Protein AF-A0A9P5PIW7-F1 (afdb_monomer_lite)

Structure (mmCIF, N/CA/C/O backbone):
data_AF-A0A9P5PIW7-F1
#
_entry.id   AF-A0A9P5PIW7-F1
#
loop_
_atom_site.group_PDB
_atom_site.id
_atom_site.type_symbol
_atom_site.label_atom_id
_atom_site.label_alt_id
_atom_site.label_comp_id
_atom_site.label_asym_id
_atom_site.label_entity_id
_atom_site.label_seq_id
_atom_site.pdbx_PDB_ins_code
_atom_site.Cartn_x
_atom_site.Cartn_y
_atom_site.Cartn_z
_atom_site.occupancy
_atom_site.B_iso_or_equiv
_atom_site.auth_seq_id
_atom_site.auth_comp_id
_atom_site.auth_asym_id
_atom_site.auth_atom_id
_atom_site.pdbx_PDB_model_num
ATOM 1 N N . MET A 1 1 ? -21.052 16.003 -10.560 1.00 37.16 1 MET A N 1
ATOM 2 C CA . MET A 1 1 ? -20.885 15.363 -9.238 1.00 37.16 1 MET A CA 1
ATOM 3 C C . MET A 1 1 ? -20.082 14.088 -9.466 1.00 37.16 1 MET A C 1
ATOM 5 O O . MET A 1 1 ? -20.606 13.172 -10.083 1.00 37.16 1 MET A O 1
ATOM 9 N N . VAL A 1 2 ? -18.786 14.075 -9.147 1.00 45.50 2 VAL A N 1
ATOM 10 C CA . VAL A 1 2 ? -17.934 12.888 -9.359 1.00 45.50 2 VAL A CA 1
ATOM 11 C C . VAL A 1 2 ? -18.243 11.913 -8.227 1.00 45.50 2 VAL A C 1
ATOM 13 O O . VAL A 1 2 ? -18.095 12.281 -7.064 1.00 45.50 2 VAL A O 1
ATOM 16 N N . LEU A 1 3 ? -18.743 10.716 -8.547 1.00 49.31 3 LEU A N 1
ATOM 17 C CA . LEU A 1 3 ? -18.946 9.672 -7.541 1.00 49.31 3 LEU A CA 1
ATOM 18 C C . LEU A 1 3 ? -17.592 9.358 -6.881 1.00 49.31 3 LEU A C 1
ATOM 20 O O . LEU A 1 3 ? -16.593 9.258 -7.600 1.00 49.31 3 LEU A O 1
ATOM 24 N N . PRO A 1 4 ? -17.524 9.225 -5.545 1.00 58.72 4 PRO A N 1
ATOM 25 C CA . PRO A 1 4 ? -16.279 8.872 -4.880 1.00 58.72 4 PRO A CA 1
ATOM 26 C C . PRO A 1 4 ? -15.762 7.545 -5.441 1.00 58.72 4 PRO A C 1
ATOM 28 O O . PRO A 1 4 ? -16.517 6.584 -5.585 1.00 58.72 4 PRO A O 1
ATOM 31 N N . ILE A 1 5 ? -14.474 7.507 -5.791 1.00 69.38 5 ILE A N 1
ATOM 32 C CA . ILE A 1 5 ? -13.824 6.301 -6.307 1.00 69.38 5 ILE A CA 1
ATOM 33 C C . ILE A 1 5 ? -13.876 5.239 -5.207 1.00 69.38 5 ILE A C 1
ATOM 35 O O . ILE A 1 5 ? -13.237 5.381 -4.166 1.00 69.38 5 ILE A O 1
ATOM 39 N N . THR A 1 6 ? -14.642 4.175 -5.434 1.00 73.44 6 THR A N 1
ATOM 40 C CA . THR A 1 6 ? -14.685 3.025 -4.529 1.00 73.44 6 THR A CA 1
ATOM 41 C C . THR A 1 6 ? -13.551 2.062 -4.858 1.00 73.44 6 THR A C 1
ATOM 43 O O . THR A 1 6 ? -13.390 1.664 -6.013 1.00 73.44 6 THR A O 1
ATOM 46 N N . ILE A 1 7 ? -12.802 1.631 -3.847 1.00 75.19 7 ILE A N 1
ATOM 47 C CA . ILE A 1 7 ? -11.740 0.628 -3.977 1.00 75.19 7 ILE A CA 1
ATOM 48 C C . ILE A 1 7 ? -12.235 -0.659 -3.325 1.00 75.19 7 ILE A C 1
ATOM 50 O O . ILE A 1 7 ? -12.448 -0.698 -2.119 1.00 75.19 7 ILE A O 1
ATOM 54 N N . GLU A 1 8 ? -12.435 -1.717 -4.114 1.00 81.75 8 GLU A N 1
ATOM 55 C CA . GLU A 1 8 ? -12.955 -3.011 -3.628 1.00 81.75 8 GLU A CA 1
ATOM 56 C C . GLU A 1 8 ? -14.290 -2.911 -2.861 1.00 81.75 8 GLU A C 1
ATOM 58 O O . GLU A 1 8 ? -14.522 -3.652 -1.898 1.00 81.75 8 GLU A O 1
ATOM 63 N N . GLY A 1 9 ? -15.149 -1.975 -3.278 1.00 82.62 9 GLY A N 1
ATOM 64 C CA . GLY A 1 9 ? -16.425 -1.677 -2.621 1.00 82.62 9 GLY A CA 1
ATOM 65 C C . GLY A 1 9 ? -16.305 -0.817 -1.357 1.00 82.62 9 GLY A C 1
ATOM 66 O O . GLY A 1 9 ? -17.292 -0.649 -0.651 1.00 82.62 9 GLY A O 1
ATOM 67 N N . LEU A 1 10 ? -15.117 -0.280 -1.059 1.00 88.12 10 LEU A N 1
ATOM 68 C CA . LEU A 1 10 ? -14.865 0.595 0.085 1.00 88.12 10 LEU A CA 1
ATOM 69 C C . LEU A 1 10 ? -14.738 2.049 -0.372 1.00 88.12 10 LEU A C 1
ATOM 71 O O . LEU A 1 10 ? -14.072 2.335 -1.370 1.00 88.12 10 LEU A O 1
ATOM 75 N N . SER A 1 11 ? -15.340 2.960 0.385 1.00 88.38 11 SER A N 1
ATOM 76 C CA . SER A 1 11 ? -15.222 4.401 0.166 1.00 88.38 11 SER A CA 1
ATOM 77 C C . SER A 1 11 ? -14.130 4.997 1.059 1.00 88.38 11 SER A C 1
ATOM 79 O O . SER A 1 11 ? -13.965 4.540 2.194 1.00 88.38 11 SER A O 1
ATOM 81 N N . PRO A 1 12 ? -13.399 6.024 0.593 1.00 88.81 12 PRO A N 1
ATOM 82 C CA . PRO A 1 12 ? -12.490 6.772 1.451 1.00 88.81 12 PRO A CA 1
ATOM 83 C C . PRO A 1 12 ? -13.224 7.442 2.617 1.00 88.81 12 PRO A C 1
ATOM 85 O O . PRO A 1 12 ? -14.364 7.885 2.473 1.00 88.81 12 PRO A O 1
ATOM 88 N N . GLY A 1 13 ? -12.549 7.564 3.761 1.00 89.75 13 GLY A N 1
ATOM 89 C CA . GLY A 1 13 ? -13.091 8.215 4.950 1.00 89.75 13 GLY A CA 1
ATOM 90 C C . GLY A 1 13 ? -13.492 7.223 6.036 1.00 89.75 13 GLY A C 1
ATOM 91 O O . GLY A 1 13 ? -12.662 6.435 6.484 1.00 89.75 13 GLY A O 1
ATOM 92 N N . LEU A 1 14 ? -14.725 7.332 6.534 1.00 94.50 14 LEU A N 1
ATOM 93 C CA . LEU A 1 14 ? -15.200 6.545 7.673 1.00 94.50 14 LEU A CA 1
ATOM 94 C C . LEU A 1 14 ? -15.191 5.044 7.367 1.00 94.50 14 LEU A C 1
ATOM 96 O O . LEU A 1 14 ? -15.551 4.611 6.273 1.00 94.50 14 LEU A O 1
ATOM 100 N N . LEU A 1 15 ? -14.829 4.251 8.373 1.00 95.81 15 LEU A N 1
ATOM 101 C CA . LEU A 1 15 ? -14.943 2.800 8.319 1.00 95.81 15 LEU A CA 1
ATOM 102 C C . LEU A 1 15 ? -16.401 2.381 8.063 1.00 95.81 15 LEU A C 1
ATOM 104 O O . LEU A 1 15 ? -17.301 2.925 8.712 1.00 95.81 15 LEU A O 1
ATOM 108 N N . PRO A 1 16 ? -16.648 1.419 7.156 1.00 95.44 16 PRO A N 1
ATOM 109 C CA . PRO A 1 16 ? -17.985 0.886 6.937 1.00 95.44 16 PRO A CA 1
ATOM 110 C C . PRO A 1 16 ? -18.508 0.124 8.171 1.00 95.44 16 PRO A C 1
ATOM 112 O O . PRO A 1 16 ? -17.726 -0.452 8.929 1.00 95.44 16 PRO A O 1
ATOM 115 N N . PRO A 1 17 ? -19.833 0.075 8.383 1.00 95.38 17 PRO A N 1
ATOM 116 C CA . PRO A 1 17 ? -20.434 -0.736 9.436 1.00 95.38 17 PRO A CA 1
ATOM 117 C C . PRO A 1 17 ? -20.009 -2.217 9.365 1.00 95.38 17 PRO A C 1
ATOM 119 O O . PRO A 1 17 ? -19.953 -2.777 8.268 1.00 95.38 17 PRO A O 1
ATOM 122 N N . PRO A 1 18 ? -19.801 -2.909 10.506 1.00 94.38 18 PRO A N 1
ATOM 123 C CA . PRO A 1 18 ? -19.365 -4.313 10.521 1.00 94.38 18 PRO A CA 1
ATOM 124 C C . PRO A 1 18 ? -20.241 -5.261 9.686 1.00 94.38 18 PRO A C 1
ATOM 126 O O . PRO A 1 18 ? -19.728 -6.150 9.007 1.00 94.38 18 PRO A O 1
ATOM 129 N N . LYS A 1 19 ? -21.559 -5.029 9.674 1.00 92.62 19 LYS A N 1
ATOM 130 C CA . LYS A 1 19 ? -22.534 -5.785 8.869 1.00 92.62 19 LYS A CA 1
ATOM 131 C C . LYS A 1 19 ? -22.248 -5.749 7.361 1.00 92.62 19 LYS A C 1
ATOM 133 O O . LYS A 1 19 ? -22.502 -6.735 6.675 1.00 92.62 19 LYS A O 1
ATOM 138 N N . ASP A 1 20 ? -21.667 -4.661 6.861 1.00 92.12 20 ASP A N 1
ATOM 139 C CA . ASP A 1 20 ? -21.431 -4.457 5.429 1.00 92.12 20 ASP A CA 1
ATOM 140 C C . ASP A 1 20 ? -20.126 -5.136 4.976 1.00 92.12 20 ASP A C 1
ATOM 142 O O . ASP A 1 20 ? -19.960 -5.488 3.808 1.00 92.12 20 ASP A O 1
ATOM 146 N N . VAL A 1 21 ? -19.207 -5.401 5.913 1.00 92.56 21 VAL A N 1
ATOM 147 C CA . VAL A 1 21 ? -17.881 -5.987 5.644 1.00 92.56 21 VAL A CA 1
ATOM 148 C C . VAL A 1 21 ? -17.674 -7.383 6.224 1.00 92.56 21 VAL A C 1
ATOM 150 O O . VAL A 1 21 ? -16.607 -7.965 6.031 1.00 92.56 21 VAL A O 1
ATOM 153 N N . GLN A 1 22 ? -18.688 -7.978 6.858 1.00 90.44 22 GLN A N 1
ATOM 154 C CA . GLN A 1 22 ? -18.618 -9.337 7.416 1.00 90.44 22 GLN A CA 1
ATOM 155 C C . GLN A 1 22 ? -18.111 -10.384 6.406 1.00 90.44 22 GLN A C 1
ATOM 157 O O . GLN A 1 22 ? -17.348 -11.280 6.752 1.00 90.44 22 GLN A O 1
ATOM 162 N N . HIS A 1 23 ? -18.451 -10.222 5.123 1.00 88.75 23 HIS A N 1
ATOM 163 C CA . HIS A 1 23 ? -18.023 -11.117 4.046 1.00 88.75 23 HIS A CA 1
ATOM 164 C C . HIS A 1 23 ? -16.498 -11.097 3.798 1.00 88.75 23 HIS A C 1
ATOM 166 O O . HIS A 1 23 ? -15.950 -12.089 3.304 1.00 88.75 23 HIS A O 1
ATOM 172 N N . LYS A 1 24 ? -15.818 -9.993 4.158 1.00 86.12 24 LYS A N 1
ATOM 173 C CA . LYS A 1 24 ? -14.350 -9.831 4.132 1.00 86.12 24 LYS A CA 1
ATOM 174 C C . LYS A 1 24 ? -13.679 -10.309 5.429 1.00 86.12 24 LYS A C 1
ATOM 176 O O . LYS A 1 24 ? -12.476 -10.546 5.433 1.00 86.12 24 LYS A O 1
ATOM 181 N N . LEU A 1 25 ? -14.434 -10.463 6.519 1.00 89.62 25 LEU A N 1
ATOM 182 C CA . LEU A 1 25 ? -13.940 -10.781 7.864 1.00 89.62 25 LEU A CA 1
ATOM 183 C C . LEU A 1 25 ? -14.527 -12.111 8.352 1.00 89.62 25 LEU A C 1
ATOM 185 O O . LEU A 1 25 ? -15.251 -12.169 9.341 1.00 89.62 25 LEU A O 1
ATOM 189 N N . ARG A 1 26 ? -14.221 -13.194 7.630 1.00 79.50 26 ARG A N 1
ATOM 190 C CA . ARG A 1 26 ? -14.883 -14.499 7.804 1.00 79.50 26 ARG A CA 1
ATOM 191 C C . ARG A 1 26 ? -14.594 -15.198 9.133 1.00 79.50 26 ARG A C 1
ATOM 193 O O . ARG A 1 26 ? -15.344 -16.095 9.504 1.00 79.50 26 ARG A O 1
ATOM 200 N N . THR A 1 27 ? -13.524 -14.832 9.840 1.00 82.56 27 THR A N 1
ATOM 201 C CA . THR A 1 27 ? -13.233 -15.417 11.154 1.00 82.56 27 THR A CA 1
ATOM 202 C C . THR A 1 27 ? -13.840 -14.551 12.271 1.00 82.56 27 THR A C 1
ATOM 204 O O . THR A 1 27 ? -13.773 -13.317 12.194 1.00 82.56 27 THR A O 1
ATOM 207 N N . PRO A 1 28 ? -14.398 -15.156 13.338 1.00 76.69 28 PRO A N 1
ATOM 208 C CA . PRO A 1 28 ? -15.033 -14.404 14.425 1.00 76.69 28 PRO A CA 1
ATOM 209 C C . PRO A 1 28 ? -14.101 -13.383 15.089 1.00 76.69 28 PRO A C 1
ATOM 211 O O . PRO A 1 28 ? -14.501 -12.252 15.361 1.00 76.69 28 PRO A O 1
ATOM 214 N N . ASN A 1 29 ? -12.828 -13.745 15.272 1.00 86.38 29 ASN A N 1
ATOM 215 C CA . ASN A 1 29 ? -11.833 -12.859 15.875 1.00 86.38 29 ASN A CA 1
ATOM 216 C C . ASN A 1 29 ? -11.545 -11.634 14.993 1.00 86.38 29 ASN A C 1
ATOM 218 O O . ASN A 1 29 ? -11.323 -10.545 15.521 1.00 86.38 29 ASN A O 1
ATOM 222 N N . HIS A 1 30 ? -11.594 -11.775 13.660 1.00 91.06 30 HIS A N 1
ATOM 223 C CA . HIS A 1 30 ? -11.403 -10.645 12.747 1.00 91.06 30 HIS A CA 1
ATOM 224 C C . HIS A 1 30 ? -12.571 -9.659 12.830 1.00 91.06 30 HIS A C 1
ATOM 226 O O . HIS A 1 30 ? -12.344 -8.453 12.943 1.00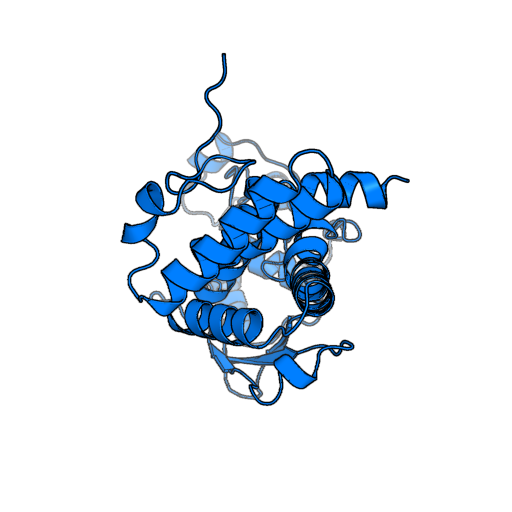 91.06 30 HIS A O 1
ATOM 232 N N . LEU A 1 31 ? -13.812 -10.159 12.815 1.00 91.44 31 LEU A N 1
ATOM 233 C CA . LEU A 1 31 ? -14.997 -9.306 12.916 1.00 91.44 31 LEU A CA 1
ATOM 234 C C . LEU A 1 31 ? -15.082 -8.613 14.282 1.00 91.44 31 LEU A C 1
ATOM 236 O O . LEU A 1 31 ? -15.400 -7.425 14.343 1.00 91.44 31 LEU A O 1
ATOM 240 N N . SER A 1 32 ? -14.749 -9.321 15.366 1.00 90.94 32 SER A N 1
ATOM 241 C CA . SER A 1 32 ? -14.713 -8.742 16.713 1.00 90.94 32 SER A CA 1
ATOM 242 C C . SER A 1 32 ? -13.680 -7.618 16.815 1.00 90.94 32 SER A C 1
ATOM 244 O O . SER A 1 32 ? -14.018 -6.522 17.255 1.00 90.94 32 SER A O 1
ATOM 246 N N . ALA A 1 33 ? -12.441 -7.850 16.365 1.00 91.00 33 ALA A N 1
ATOM 247 C CA . ALA A 1 33 ? -11.392 -6.829 16.394 1.00 91.00 33 ALA A CA 1
ATOM 248 C C . ALA A 1 33 ? -11.758 -5.603 15.542 1.00 91.00 33 ALA A C 1
ATOM 250 O O . ALA A 1 33 ? -11.577 -4.462 15.973 1.00 91.00 33 ALA A O 1
ATOM 251 N N . TYR A 1 34 ? -12.336 -5.831 14.360 1.00 94.38 34 TYR A N 1
ATOM 252 C CA . TYR A 1 34 ? -12.832 -4.753 13.510 1.00 94.38 34 TYR A CA 1
ATOM 253 C C . TYR A 1 34 ? -13.953 -3.953 14.181 1.00 94.38 34 TYR A C 1
ATOM 255 O O . TYR A 1 34 ? -13.937 -2.726 14.148 1.00 94.38 34 TYR A O 1
ATOM 263 N N . THR A 1 35 ? -14.900 -4.635 14.829 1.00 92.94 35 THR A N 1
ATOM 264 C CA . THR A 1 35 ? -16.019 -3.996 15.538 1.00 92.94 35 THR A CA 1
ATOM 265 C C . THR A 1 35 ? -15.521 -3.106 16.674 1.00 92.94 35 THR A C 1
ATOM 267 O O . THR A 1 35 ? -16.004 -1.985 16.825 1.00 92.94 35 THR A O 1
ATOM 270 N N . THR A 1 36 ? -14.503 -3.544 17.420 1.00 90.69 36 THR A N 1
ATOM 271 C CA . THR A 1 36 ? -13.852 -2.717 18.447 1.00 90.69 36 THR A CA 1
ATOM 272 C C . THR A 1 36 ? -13.286 -1.425 17.856 1.00 90.69 36 THR A C 1
ATOM 274 O O . THR A 1 36 ? -13.543 -0.342 18.381 1.00 90.69 36 THR A O 1
ATOM 277 N N . ILE A 1 37 ? -12.568 -1.512 16.732 1.00 92.50 37 ILE A N 1
ATOM 278 C CA . ILE A 1 37 ? -12.002 -0.334 16.057 1.00 92.50 37 ILE A CA 1
ATOM 279 C C . ILE A 1 37 ? -13.102 0.571 15.491 1.00 92.50 37 ILE A C 1
ATOM 281 O O . ILE A 1 37 ? -13.005 1.794 15.593 1.00 92.50 37 ILE A O 1
ATOM 285 N N . PHE A 1 38 ? -14.161 -0.009 14.923 1.00 94.69 38 PHE A N 1
ATOM 286 C CA . PHE A 1 38 ? -15.311 0.743 14.430 1.00 94.69 38 PHE A CA 1
ATOM 287 C C . PHE A 1 38 ? -15.979 1.538 15.559 1.00 94.69 38 PHE A C 1
ATOM 289 O O . PHE A 1 38 ? -16.231 2.730 15.397 1.00 94.69 38 PHE A O 1
ATOM 296 N N . ASN A 1 39 ? -16.209 0.921 16.720 1.00 92.44 39 ASN A N 1
ATOM 297 C CA . ASN A 1 39 ? -16.786 1.603 17.880 1.00 92.44 39 ASN A CA 1
ATOM 298 C C . ASN A 1 39 ? -15.864 2.713 18.401 1.00 92.44 39 ASN A C 1
ATOM 300 O O . ASN A 1 39 ? -16.332 3.812 18.698 1.00 92.44 39 ASN A O 1
ATOM 304 N N . PHE A 1 40 ? -14.550 2.464 18.438 1.00 89.19 40 PHE A N 1
ATOM 305 C CA . PHE A 1 40 ? -13.572 3.496 18.779 1.00 89.19 40 PHE A CA 1
ATOM 306 C C . PHE A 1 40 ? -13.649 4.684 17.813 1.00 89.19 40 PHE A C 1
ATOM 308 O O . PHE A 1 40 ? -13.700 5.823 18.269 1.00 89.19 40 PHE A O 1
ATOM 315 N N . GLN A 1 41 ? -13.766 4.440 16.501 1.00 93.06 41 GLN A N 1
ATOM 316 C CA . GLN A 1 41 ? -13.973 5.499 15.509 1.00 93.06 41 GLN A CA 1
ATOM 317 C C . GLN A 1 41 ? -15.183 6.381 15.849 1.00 93.06 41 GLN A C 1
ATOM 319 O O . GLN A 1 41 ? -15.075 7.605 15.790 1.00 93.06 41 GLN A O 1
ATOM 324 N N . GLN A 1 42 ? -16.319 5.772 16.213 1.00 94.25 42 GLN A N 1
ATOM 325 C CA . GLN A 1 42 ? -17.535 6.518 16.564 1.00 94.25 42 GLN A CA 1
ATOM 326 C C . GLN A 1 42 ? -17.319 7.425 17.782 1.00 94.25 42 GLN A C 1
ATOM 328 O O . GLN A 1 42 ? -17.850 8.530 17.824 1.00 94.25 42 GLN A O 1
ATOM 333 N N . SER A 1 43 ? -16.491 7.001 18.742 1.00 90.81 43 SER A N 1
ATOM 334 C CA . SER A 1 43 ? -16.168 7.806 19.929 1.00 90.81 43 SER A CA 1
ATOM 335 C C . SER A 1 43 ? -15.208 8.976 19.674 1.00 90.81 43 SER A C 1
ATOM 337 O O . SER A 1 43 ? -15.022 9.803 20.562 1.00 90.81 43 SER A O 1
ATOM 339 N N . VAL A 1 44 ? -14.588 9.065 18.488 1.00 90.50 44 VAL A N 1
ATOM 340 C CA . VAL A 1 44 ? -13.542 10.061 18.181 1.00 90.50 44 VAL A CA 1
ATOM 341 C C . VAL A 1 44 ? -13.810 10.858 16.900 1.00 90.50 44 VAL A C 1
ATOM 343 O O . VAL A 1 44 ? -12.879 11.409 16.320 1.00 90.50 44 VAL A O 1
ATOM 346 N N . LEU A 1 45 ? -15.065 10.941 16.442 1.00 92.62 45 LEU A N 1
ATOM 347 C CA . LEU A 1 45 ? -15.425 11.624 15.187 1.00 92.62 45 LEU A CA 1
ATOM 348 C C . LEU A 1 45 ? -14.991 13.100 15.133 1.00 92.62 45 LEU A C 1
ATOM 350 O O . LEU A 1 45 ? -14.685 13.605 14.055 1.00 92.62 45 LEU A O 1
ATOM 354 N N . GLU A 1 46 ? -14.947 13.778 16.279 1.00 92.06 46 GLU A N 1
ATOM 355 C CA . GLU A 1 46 ? -14.564 15.193 16.387 1.00 92.06 46 GLU A CA 1
ATOM 356 C C . GLU A 1 46 ? -13.039 15.403 16.425 1.00 92.06 46 GLU A C 1
ATOM 358 O O . GLU A 1 46 ? -12.539 16.471 16.071 1.00 92.06 46 GLU A O 1
ATOM 363 N N . ASP A 1 47 ? -12.279 14.373 16.806 1.00 89.56 47 ASP A N 1
ATOM 364 C CA . ASP A 1 47 ? -10.822 14.417 16.914 1.00 89.56 47 ASP A CA 1
ATOM 365 C C . ASP A 1 47 ? -10.202 13.864 15.626 1.00 89.56 47 ASP A C 1
ATOM 367 O O . ASP A 1 47 ? -10.071 12.652 15.435 1.00 89.56 47 ASP A O 1
ATOM 371 N N . LYS A 1 48 ? -9.835 14.771 14.712 1.00 86.88 48 LYS A N 1
ATOM 372 C CA . LYS A 1 48 ? -9.317 14.421 13.378 1.00 86.88 48 LYS A CA 1
ATOM 373 C C . LYS A 1 48 ? -8.145 13.446 13.436 1.00 86.88 48 LYS A C 1
ATOM 375 O O . LYS A 1 48 ? -8.104 12.512 12.631 1.00 86.88 48 LYS A O 1
ATOM 380 N N . ASP A 1 49 ? -7.229 13.643 14.379 1.00 83.06 49 ASP A N 1
ATOM 381 C CA . ASP A 1 49 ? -6.050 12.800 14.505 1.00 83.06 49 ASP A CA 1
ATOM 382 C C . ASP A 1 49 ? -6.460 11.404 14.938 1.00 83.06 49 ASP A C 1
ATOM 384 O O . ASP A 1 49 ? -6.181 10.452 14.204 1.00 83.06 49 ASP A O 1
ATOM 388 N N . LYS A 1 50 ? -7.183 11.270 16.063 1.00 85.38 50 LYS A N 1
ATOM 389 C CA . LYS A 1 50 ? -7.684 9.972 16.560 1.00 85.38 50 LYS A CA 1
ATOM 390 C C . LYS A 1 50 ? -8.544 9.253 15.523 1.00 85.38 50 LYS A C 1
ATOM 392 O O . LYS A 1 50 ? -8.419 8.035 15.364 1.00 85.38 50 LYS A O 1
ATOM 397 N N . LEU A 1 51 ? -9.337 10.003 14.761 1.00 90.31 51 LEU A N 1
ATOM 398 C CA . LEU A 1 51 ? -10.157 9.487 13.675 1.00 90.31 51 LEU A CA 1
ATOM 399 C C . LEU A 1 51 ? -9.312 8.883 12.546 1.00 90.31 51 LEU A C 1
ATOM 401 O O . LEU A 1 51 ? -9.650 7.817 12.032 1.00 90.31 51 LEU A O 1
ATOM 405 N N . ILE A 1 52 ? -8.209 9.519 12.137 1.00 88.75 52 ILE A N 1
ATOM 406 C CA . ILE A 1 52 ? -7.273 8.920 11.165 1.00 88.75 52 ILE A CA 1
ATOM 407 C C . ILE A 1 52 ? -6.663 7.636 11.735 1.00 88.75 52 ILE A C 1
ATOM 409 O O . ILE A 1 52 ? -6.561 6.642 11.016 1.00 88.75 52 ILE A O 1
ATOM 413 N N . ARG A 1 53 ? -6.309 7.610 13.028 1.00 83.44 53 ARG A N 1
ATOM 414 C CA . ARG A 1 53 ? -5.711 6.413 13.659 1.00 83.44 53 ARG A CA 1
ATOM 415 C C . ARG A 1 53 ? -6.659 5.218 13.616 1.00 83.44 53 ARG A C 1
ATOM 417 O O . ARG A 1 53 ? -6.253 4.136 13.190 1.00 83.44 53 ARG A O 1
ATOM 424 N N . ALA A 1 54 ? -7.918 5.431 14.003 1.00 89.50 54 ALA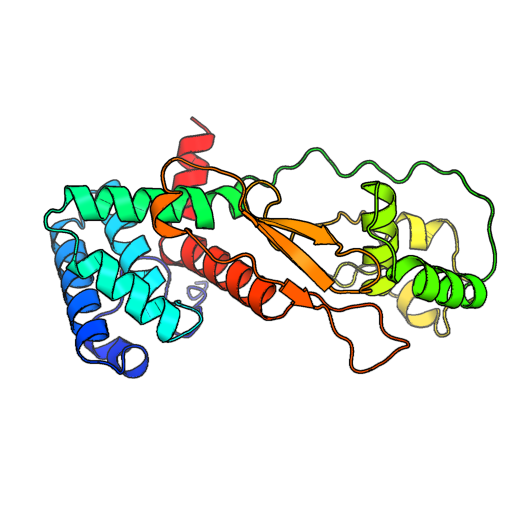 A N 1
ATOM 425 C CA . ALA A 1 54 ? -8.954 4.402 13.952 1.00 89.50 54 ALA A CA 1
ATOM 426 C C . ALA A 1 54 ? -9.131 3.868 12.521 1.00 89.50 54 ALA A C 1
ATOM 428 O O . ALA A 1 54 ? -9.127 2.656 12.296 1.00 89.50 54 ALA A O 1
ATOM 429 N N . ARG A 1 55 ? -9.192 4.778 11.538 1.00 94.00 55 ARG A N 1
ATOM 430 C CA . ARG A 1 55 ? -9.318 4.427 10.118 1.00 94.00 55 ARG A CA 1
ATOM 431 C C . ARG A 1 55 ? -8.150 3.585 9.613 1.00 94.00 55 ARG A C 1
ATOM 433 O O . ARG A 1 55 ? -8.392 2.590 8.939 1.00 94.00 55 ARG A O 1
ATOM 440 N N . VAL A 1 56 ? -6.906 3.937 9.946 1.00 92.69 56 VAL A N 1
ATOM 441 C CA . VAL A 1 56 ? -5.720 3.171 9.517 1.00 92.69 56 VAL A CA 1
ATOM 442 C C . VAL A 1 56 ? -5.809 1.720 9.989 1.00 92.69 56 VAL A C 1
ATOM 444 O O . VAL A 1 56 ? -5.724 0.814 9.164 1.00 92.69 56 VAL A O 1
ATOM 447 N N . LEU A 1 57 ? -6.054 1.481 11.280 1.00 91.38 57 LEU A N 1
ATOM 448 C CA . LEU A 1 57 ? -6.153 0.115 11.812 1.00 91.38 57 LEU A CA 1
ATOM 449 C C . LEU A 1 57 ? -7.321 -0.666 11.190 1.00 91.38 57 LEU A C 1
ATOM 451 O O . LEU A 1 57 ? -7.156 -1.822 10.796 1.00 91.38 57 LEU A O 1
ATOM 455 N N . GLY A 1 58 ? -8.485 -0.028 11.041 1.00 93.69 58 GLY A N 1
ATOM 456 C CA . GLY A 1 58 ? -9.653 -0.670 10.441 1.00 93.69 58 GLY A CA 1
ATOM 457 C C . GLY A 1 58 ? -9.440 -1.028 8.968 1.00 93.69 58 GLY A C 1
ATOM 458 O O . GLY A 1 58 ? -9.793 -2.128 8.548 1.00 93.69 58 GLY A O 1
ATOM 459 N N . PHE A 1 59 ? -8.804 -0.157 8.181 1.00 94.75 59 PHE A N 1
ATOM 460 C CA . PHE A 1 59 ? -8.499 -0.457 6.782 1.00 94.75 59 PHE A CA 1
ATOM 461 C C . PHE A 1 59 ? -7.363 -1.472 6.618 1.00 94.75 59 PHE A C 1
ATOM 463 O O . PHE A 1 59 ? -7.433 -2.259 5.679 1.00 94.75 59 PHE A O 1
ATOM 470 N N . ILE A 1 60 ? -6.379 -1.548 7.526 1.00 91.00 60 ILE A N 1
ATOM 471 C CA . ILE A 1 60 ? -5.401 -2.656 7.527 1.00 91.00 60 ILE A CA 1
ATOM 472 C C . ILE A 1 60 ? -6.135 -3.992 7.676 1.00 91.00 60 ILE A C 1
ATOM 474 O O . ILE A 1 60 ? -5.885 -4.922 6.909 1.00 91.00 60 ILE A O 1
ATOM 478 N N . LEU A 1 61 ? -7.094 -4.074 8.605 1.00 92.25 61 LEU A N 1
ATOM 479 C CA . LEU A 1 61 ? -7.903 -5.277 8.795 1.00 92.25 61 LEU A CA 1
ATOM 480 C C . LEU A 1 61 ? -8.782 -5.625 7.599 1.00 92.25 61 LEU A C 1
ATOM 482 O O . LEU A 1 61 ? -9.111 -6.795 7.452 1.00 92.25 61 LEU A O 1
ATOM 486 N N . LEU A 1 62 ? -9.174 -4.664 6.761 1.00 93.50 62 LEU A N 1
ATOM 487 C CA . LEU A 1 62 ? -9.976 -4.917 5.557 1.00 93.50 62 LEU A CA 1
ATOM 488 C C . LEU A 1 62 ? -9.109 -5.272 4.344 1.00 93.50 62 LEU A C 1
ATOM 490 O O . LEU A 1 62 ? -9.471 -6.163 3.577 1.00 93.50 62 LEU A O 1
ATOM 494 N N . LEU A 1 63 ? -7.954 -4.622 4.203 1.00 91.31 63 LEU A N 1
ATOM 495 C CA . LEU A 1 63 ? -7.073 -4.703 3.034 1.00 91.31 63 LEU A CA 1
ATOM 496 C C . LEU A 1 63 ? -5.911 -5.689 3.201 1.00 91.31 63 LEU A C 1
ATOM 498 O O . LEU A 1 63 ? -5.082 -5.798 2.294 1.00 91.31 63 LEU A O 1
ATOM 502 N N . ALA A 1 64 ? -5.816 -6.376 4.347 1.00 86.12 64 ALA A N 1
ATOM 503 C CA . ALA A 1 64 ? -4.768 -7.359 4.590 1.00 86.12 64 ALA A CA 1
ATOM 504 C C . ALA A 1 64 ? -4.675 -8.341 3.403 1.00 86.12 64 ALA A C 1
ATOM 506 O O . ALA A 1 64 ? -5.702 -8.902 3.000 1.00 86.12 64 ALA A O 1
ATOM 507 N N . PRO A 1 65 ? -3.471 -8.542 2.832 1.00 79.75 65 PRO A N 1
ATOM 508 C CA . PRO A 1 65 ? -3.299 -9.262 1.571 1.00 79.75 65 PRO A CA 1
ATOM 509 C C . PRO A 1 65 ? -3.602 -10.758 1.700 1.00 79.75 65 PRO A C 1
ATOM 511 O O . PRO A 1 65 ? -3.983 -11.398 0.726 1.00 79.75 65 PRO A O 1
ATOM 514 N N . THR A 1 66 ? -3.447 -11.316 2.902 1.00 80.81 66 THR A N 1
ATOM 515 C CA . THR A 1 66 ? -3.755 -12.713 3.218 1.00 80.81 66 THR A CA 1
ATOM 516 C C . THR A 1 66 ? -4.425 -12.811 4.584 1.00 80.81 66 THR A C 1
ATOM 518 O O . THR A 1 66 ? -4.251 -11.937 5.440 1.00 80.81 66 THR A O 1
ATOM 521 N N . ASP A 1 67 ? -5.164 -13.895 4.819 1.00 82.56 67 ASP A N 1
ATOM 522 C CA . ASP A 1 67 ? -5.783 -14.145 6.125 1.00 82.56 67 ASP A CA 1
ATOM 523 C C . ASP A 1 67 ? -4.754 -14.395 7.228 1.00 82.56 67 ASP A C 1
ATOM 525 O O . ASP A 1 67 ? -4.995 -14.011 8.367 1.00 82.56 67 ASP A O 1
ATOM 529 N N . THR A 1 68 ? -3.576 -14.934 6.898 1.00 81.44 68 THR A N 1
ATOM 530 C CA . THR A 1 68 ? -2.457 -15.063 7.843 1.00 81.44 68 THR A CA 1
ATOM 531 C C . THR A 1 68 ? -1.985 -13.699 8.339 1.00 81.44 68 THR A C 1
ATOM 533 O O . THR A 1 68 ? -1.850 -13.494 9.543 1.00 81.44 68 THR A O 1
ATOM 536 N N . VAL A 1 69 ? -1.777 -12.741 7.426 1.00 80.12 69 VAL A N 1
ATOM 537 C CA . VAL A 1 69 ? -1.395 -11.368 7.800 1.00 80.12 69 VAL A CA 1
ATOM 538 C C . VAL A 1 69 ? -2.512 -10.705 8.602 1.00 80.12 69 VAL A C 1
ATOM 540 O O . VAL A 1 69 ? -2.248 -10.032 9.594 1.00 80.12 69 VAL A O 1
ATOM 543 N N . ARG A 1 70 ? -3.773 -10.926 8.215 1.00 88.50 70 ARG A N 1
ATOM 544 C CA . ARG A 1 70 ? -4.933 -10.393 8.939 1.00 88.50 70 ARG A CA 1
ATOM 545 C C . ARG A 1 70 ? -4.999 -10.923 10.372 1.00 88.50 70 ARG A C 1
ATOM 547 O O . ARG A 1 70 ? -5.166 -10.132 11.294 1.00 88.50 70 ARG A O 1
ATOM 554 N N . ALA A 1 71 ? -4.823 -12.229 10.559 1.00 85.06 71 ALA A N 1
ATOM 555 C CA . ALA A 1 71 ? -4.816 -12.870 11.870 1.00 85.06 71 ALA A CA 1
ATOM 556 C C . ALA A 1 71 ? -3.693 -12.326 12.761 1.00 85.06 71 ALA A C 1
ATOM 558 O O . ALA A 1 71 ? -3.907 -12.096 13.948 1.00 85.06 71 ALA A O 1
ATOM 559 N N . GLU A 1 72 ? -2.526 -12.052 12.182 1.00 83.31 72 GLU A N 1
ATOM 560 C CA . GLU A 1 72 ? -1.389 -11.466 12.891 1.00 83.31 72 GLU A CA 1
ATOM 561 C C . GLU A 1 72 ? -1.655 -10.022 13.347 1.00 83.31 72 GLU A C 1
ATOM 563 O O . GLU A 1 72 ? -1.382 -9.652 14.494 1.00 83.31 72 GLU A O 1
ATOM 568 N N . VAL A 1 73 ? -2.266 -9.213 12.478 1.00 84.81 73 VAL A N 1
ATOM 569 C CA . VAL A 1 73 ? -2.702 -7.854 12.828 1.00 84.81 73 VAL A CA 1
ATOM 570 C C . VAL A 1 73 ? -3.737 -7.916 13.954 1.00 84.81 73 VAL A C 1
ATOM 572 O O . VAL A 1 73 ? -3.619 -7.192 14.940 1.00 84.81 73 VAL A O 1
ATOM 575 N N . VAL A 1 74 ? -4.722 -8.816 13.849 1.00 88.56 74 VAL A N 1
ATOM 576 C CA . VAL A 1 74 ? -5.747 -9.027 14.884 1.00 88.56 74 VAL A CA 1
ATOM 577 C C . VAL A 1 74 ? -5.123 -9.450 16.206 1.00 88.56 74 VAL A C 1
ATOM 579 O O . VAL A 1 74 ? -5.457 -8.876 17.238 1.00 88.56 74 VAL A O 1
ATOM 582 N N . ARG A 1 75 ? -4.190 -10.405 16.185 1.00 84.88 75 ARG A N 1
ATOM 583 C CA . ARG A 1 75 ? -3.458 -10.855 17.373 1.00 84.88 75 ARG A CA 1
ATOM 584 C C . ARG A 1 75 ? -2.751 -9.685 18.053 1.00 84.88 75 ARG A C 1
ATOM 586 O O . ARG A 1 75 ? -2.836 -9.548 19.270 1.00 84.88 75 ARG A O 1
ATOM 593 N N . THR A 1 76 ? -2.109 -8.823 17.267 1.00 82.38 76 THR A N 1
ATOM 594 C CA . THR A 1 76 ? -1.401 -7.647 17.787 1.00 82.38 76 THR A CA 1
ATOM 595 C C . THR A 1 76 ? -2.374 -6.617 18.367 1.00 82.38 76 THR A C 1
ATOM 597 O O . THR A 1 76 ? -2.172 -6.173 19.492 1.00 82.38 76 THR A O 1
ATOM 600 N N . ILE A 1 77 ? -3.481 -6.317 17.677 1.00 84.38 77 ILE A N 1
ATOM 601 C CA . ILE A 1 77 ? -4.539 -5.418 18.177 1.00 84.38 77 ILE A CA 1
ATOM 602 C C . ILE A 1 77 ? -5.126 -5.930 19.495 1.00 84.38 77 ILE A C 1
ATOM 604 O O . ILE A 1 77 ? -5.259 -5.165 20.444 1.00 84.38 77 ILE A O 1
ATOM 608 N N . VAL A 1 78 ? -5.471 -7.218 19.564 1.00 83.75 78 VAL A N 1
ATOM 609 C CA . VAL A 1 78 ? -6.053 -7.835 20.768 1.00 83.75 78 VAL A CA 1
ATOM 610 C C . VAL A 1 78 ? -5.056 -7.830 21.929 1.00 83.75 78 VAL A C 1
ATOM 612 O O . VAL A 1 78 ? -5.463 -7.702 23.079 1.00 83.75 78 VAL A O 1
ATOM 615 N N . SER A 1 79 ? -3.755 -7.926 21.643 1.00 81.56 79 SER A N 1
ATOM 616 C CA . SER A 1 79 ? -2.710 -7.837 22.669 1.00 81.56 79 SER A CA 1
ATOM 617 C C . SER A 1 79 ? -2.485 -6.419 23.212 1.00 81.56 79 SER A C 1
ATOM 619 O O . SER A 1 79 ? -1.852 -6.261 24.256 1.00 81.56 79 SER A O 1
ATOM 621 N N . CYS A 1 80 ? -3.006 -5.378 22.550 1.00 79.69 80 CYS A N 1
ATOM 622 C CA . CYS A 1 80 ? -2.917 -4.011 23.048 1.00 79.69 80 CYS A CA 1
ATOM 623 C C . CYS A 1 80 ? -3.855 -3.825 24.252 1.00 79.69 80 CYS A C 1
ATOM 625 O O . CYS A 1 80 ? -5.059 -3.640 24.100 1.00 79.69 80 CYS A O 1
ATOM 627 N N . ALA A 1 81 ? -3.290 -3.807 25.460 1.00 73.19 81 ALA A N 1
ATOM 628 C CA . ALA A 1 81 ? -4.043 -3.617 26.704 1.00 73.19 81 ALA A CA 1
ATOM 629 C C . ALA A 1 81 ? -4.572 -2.179 26.912 1.00 73.19 81 ALA A C 1
ATOM 631 O O . ALA A 1 81 ? -5.293 -1.914 27.872 1.00 73.19 81 ALA A O 1
ATOM 632 N N . SER A 1 82 ? -4.191 -1.228 26.053 1.00 77.38 82 SER A N 1
ATOM 633 C CA . SER A 1 82 ? -4.547 0.186 26.184 1.00 77.38 82 SER A CA 1
ATOM 634 C C . SER A 1 82 ? -4.665 0.883 24.827 1.00 77.38 82 SER A C 1
ATOM 636 O O . SER A 1 82 ? -4.099 0.446 23.822 1.00 77.38 82 SER A O 1
ATOM 638 N N . HIS A 1 83 ? -5.348 2.032 24.816 1.00 73.88 83 HIS A N 1
ATOM 639 C CA . HIS A 1 83 ? -5.390 2.927 23.655 1.00 73.88 83 HIS A CA 1
ATOM 640 C C . HIS A 1 83 ? -3.988 3.399 23.235 1.00 73.88 83 HIS A C 1
ATOM 642 O O . HIS A 1 83 ? -3.741 3.583 22.047 1.00 73.88 83 HIS A O 1
ATOM 648 N N . THR A 1 84 ? -3.055 3.533 24.184 1.00 78.19 84 THR A N 1
ATOM 649 C CA . THR A 1 84 ? -1.650 3.864 23.905 1.00 78.19 84 THR A CA 1
ATOM 650 C C . THR A 1 84 ? -0.974 2.793 23.055 1.00 78.19 84 THR A C 1
ATOM 652 O O . THR A 1 84 ? -0.360 3.127 22.047 1.00 78.19 84 THR A O 1
ATOM 655 N N . GLY A 1 85 ? -1.166 1.509 23.378 1.00 76.75 85 GLY A N 1
ATOM 656 C CA . GLY A 1 85 ? -0.612 0.413 22.574 1.00 76.75 85 GLY A CA 1
ATOM 657 C C . GLY A 1 85 ? -1.167 0.384 21.144 1.00 76.75 85 GLY A C 1
ATOM 658 O O . GLY A 1 85 ? -0.429 0.136 20.193 1.00 76.75 85 GLY A O 1
ATOM 659 N N . LEU A 1 86 ? -2.450 0.723 20.965 1.00 78.06 86 LEU A N 1
ATOM 660 C CA . LEU A 1 86 ? -3.044 0.868 19.630 1.00 78.06 86 LEU A CA 1
ATOM 661 C C . LEU A 1 86 ? -2.429 2.036 18.847 1.00 78.06 86 LEU A C 1
ATOM 663 O O . LEU A 1 86 ? -2.290 1.945 17.626 1.00 78.06 86 LEU A O 1
ATOM 667 N N . TYR A 1 87 ? -2.050 3.123 19.527 1.00 77.25 87 TYR A N 1
ATOM 668 C CA . TYR A 1 87 ? -1.364 4.245 18.889 1.00 77.25 87 TYR A CA 1
ATOM 669 C C . TYR A 1 87 ? 0.033 3.870 18.414 1.00 77.25 87 TYR A C 1
ATOM 671 O O . TYR A 1 87 ? 0.349 4.144 17.261 1.00 77.25 87 TYR A O 1
ATOM 679 N N . GLU A 1 88 ? 0.820 3.193 19.245 1.00 77.62 88 GLU A N 1
ATOM 680 C CA . GLU A 1 88 ? 2.161 2.735 18.867 1.00 77.62 88 GLU A CA 1
ATOM 681 C C . GLU A 1 88 ? 2.114 1.746 17.697 1.00 77.62 88 GLU A C 1
ATOM 683 O O . GLU A 1 88 ? 2.880 1.873 16.740 1.00 77.62 88 GLU A O 1
ATOM 688 N N . LEU A 1 89 ? 1.163 0.802 17.724 1.00 80.69 89 LEU A N 1
ATOM 689 C CA . LEU A 1 89 ? 0.944 -0.138 16.624 1.00 80.69 89 LEU A CA 1
ATOM 690 C C . LEU A 1 89 ? 0.609 0.597 15.320 1.00 80.69 89 LEU A C 1
ATOM 692 O O . LEU A 1 89 ? 1.141 0.284 14.254 1.00 80.69 89 LEU A O 1
ATOM 696 N N . ARG A 1 90 ? -0.274 1.595 15.403 1.00 83.50 90 ARG A N 1
ATOM 697 C CA . ARG A 1 90 ? -0.664 2.431 14.265 1.00 83.50 90 ARG A CA 1
ATOM 698 C C . ARG A 1 90 ? 0.518 3.229 13.725 1.00 83.50 90 ARG A C 1
ATOM 700 O O . ARG A 1 90 ? 0.689 3.279 12.508 1.00 83.50 90 ARG A O 1
ATOM 707 N N . ASP A 1 91 ? 1.304 3.848 14.602 1.00 81.44 91 ASP A N 1
ATOM 708 C CA . ASP A 1 91 ? 2.471 4.658 14.234 1.00 81.44 91 ASP A CA 1
ATOM 709 C C . ASP A 1 91 ? 3.513 3.803 13.516 1.00 81.44 91 ASP A C 1
ATOM 711 O O . ASP A 1 91 ? 4.011 4.203 12.466 1.00 81.44 91 ASP A O 1
ATOM 715 N N . MET A 1 92 ? 3.730 2.571 13.986 1.00 80.44 92 MET A N 1
ATOM 716 C CA . MET A 1 92 ? 4.543 1.586 13.277 1.00 80.44 92 MET A CA 1
ATOM 717 C C . MET A 1 92 ? 4.002 1.331 11.860 1.00 80.44 92 MET A C 1
ATOM 719 O O . MET A 1 92 ? 4.745 1.438 10.886 1.00 80.44 92 MET A O 1
ATOM 723 N N . TYR A 1 93 ? 2.702 1.081 11.680 1.00 81.62 93 TYR A N 1
ATOM 724 C CA . TYR A 1 93 ? 2.176 0.869 10.326 1.00 81.62 93 TYR A CA 1
ATOM 725 C C . TYR A 1 93 ? 2.329 2.090 9.413 1.00 81.62 93 TYR A C 1
ATOM 727 O O . TYR A 1 93 ? 2.694 1.942 8.244 1.00 81.62 93 TYR A O 1
ATOM 735 N N . ILE A 1 94 ? 2.079 3.295 9.929 1.00 83.62 94 ILE A N 1
ATOM 736 C CA . ILE A 1 94 ? 2.261 4.528 9.157 1.00 83.62 94 ILE A CA 1
ATOM 737 C C . ILE A 1 94 ? 3.720 4.684 8.741 1.00 83.62 94 ILE A C 1
ATOM 739 O O . ILE A 1 94 ? 3.996 4.854 7.552 1.00 83.62 94 ILE A O 1
ATOM 743 N N . GLU A 1 95 ? 4.642 4.609 9.696 1.00 78.38 95 GLU A N 1
ATOM 744 C CA . GLU A 1 95 ? 6.056 4.895 9.461 1.00 78.38 95 GLU A CA 1
ATOM 745 C C . GLU A 1 95 ? 6.740 3.836 8.596 1.00 78.38 95 GLU A C 1
ATOM 747 O O . GLU A 1 95 ? 7.606 4.174 7.791 1.00 78.38 95 GLU A O 1
ATOM 752 N N . PHE A 1 96 ? 6.341 2.566 8.704 1.00 73.81 96 PHE A N 1
ATOM 753 C CA . PHE A 1 96 ? 7.014 1.470 8.000 1.00 73.81 96 PHE A CA 1
ATOM 754 C C . PHE A 1 96 ? 6.340 1.074 6.687 1.00 73.81 96 PHE A C 1
ATOM 756 O O . PHE A 1 96 ? 7.021 0.622 5.767 1.00 73.81 96 PHE A O 1
ATOM 763 N N . PHE A 1 97 ? 5.023 1.261 6.561 1.00 75.62 97 PHE A N 1
ATOM 764 C CA . PHE A 1 97 ? 4.274 0.765 5.402 1.00 75.62 97 PHE A CA 1
ATOM 765 C C . PHE A 1 97 ? 3.578 1.852 4.588 1.00 75.62 97 PHE A C 1
ATOM 767 O O . PHE A 1 97 ? 3.262 1.608 3.432 1.00 75.62 97 PHE A O 1
ATOM 774 N N . ILE A 1 98 ? 3.347 3.055 5.118 1.00 82.69 98 ILE A N 1
ATOM 775 C CA . ILE A 1 98 ? 2.586 4.089 4.393 1.00 82.69 98 ILE A CA 1
ATOM 776 C C . ILE A 1 98 ? 3.485 5.253 3.982 1.00 82.69 98 ILE A C 1
ATOM 778 O O . ILE A 1 98 ? 3.636 5.540 2.792 1.00 82.69 98 ILE A O 1
ATOM 782 N N . ARG A 1 99 ? 4.117 5.908 4.957 1.00 81.88 99 ARG A N 1
ATOM 783 C CA . ARG A 1 99 ? 5.001 7.062 4.756 1.00 81.88 99 ARG A CA 1
ATOM 784 C C . ARG A 1 99 ? 6.108 6.807 3.726 1.00 81.88 99 ARG A C 1
ATOM 786 O O . ARG A 1 99 ? 6.313 7.664 2.863 1.00 81.88 99 ARG A O 1
ATOM 793 N N . PRO A 1 100 ? 6.762 5.632 3.691 1.00 74.75 100 PRO A N 1
ATOM 794 C CA . PRO A 1 100 ? 7.829 5.363 2.725 1.00 74.75 100 PRO A CA 1
ATOM 795 C C . PRO A 1 100 ? 7.349 5.376 1.275 1.00 74.75 100 PRO A C 1
ATOM 797 O O . PRO A 1 100 ? 8.071 5.797 0.372 1.00 74.75 100 PRO A O 1
ATOM 800 N N . PHE A 1 101 ? 6.111 4.939 1.049 1.00 73.12 101 PHE A N 1
ATOM 801 C CA . PHE A 1 101 ? 5.500 4.907 -0.276 1.00 73.12 101 PHE A CA 1
ATOM 802 C C . PHE A 1 101 ? 5.083 6.305 -0.748 1.00 73.12 101 PHE A C 1
ATOM 804 O O . PHE A 1 101 ? 4.915 6.514 -1.948 1.00 73.12 101 PHE A O 1
ATOM 811 N N . LYS A 1 102 ? 4.989 7.279 0.169 1.00 71.56 102 LYS A N 1
ATOM 812 C CA . LYS A 1 102 ? 4.778 8.702 -0.139 1.00 71.56 102 LYS A CA 1
ATOM 813 C C . LYS A 1 102 ? 6.081 9.474 -0.336 1.00 71.56 102 LYS A C 1
ATOM 815 O O . LYS A 1 102 ? 6.170 10.310 -1.232 1.00 71.56 102 LYS A O 1
ATOM 820 N N . LYS A 1 103 ? 7.104 9.158 0.463 1.00 59.31 103 LYS A N 1
ATOM 821 C CA . LYS A 1 103 ? 8.371 9.905 0.537 1.00 59.31 103 LYS A CA 1
ATOM 822 C C . LYS A 1 103 ? 9.301 9.714 -0.666 1.00 59.31 103 LYS A C 1
ATOM 824 O O . LYS A 1 103 ? 10.328 10.381 -0.751 1.00 59.31 103 LYS A O 1
ATOM 829 N N . ASN A 1 104 ? 8.943 8.894 -1.655 1.00 49.16 104 ASN A N 1
ATOM 830 C CA . ASN A 1 104 ? 9.717 8.761 -2.894 1.00 49.16 104 ASN A CA 1
ATOM 831 C C . ASN A 1 104 ? 9.541 9.965 -3.846 1.00 49.16 104 ASN A C 1
ATOM 833 O O . ASN A 1 104 ? 9.305 9.813 -5.042 1.00 49.16 104 ASN A O 1
ATOM 837 N N . LYS A 1 105 ? 9.789 11.175 -3.334 1.00 43.38 105 LYS A N 1
ATOM 838 C CA . LYS A 1 105 ? 10.482 12.231 -4.080 1.00 43.38 105 LYS A CA 1
ATOM 839 C C . LYS A 1 105 ? 11.982 11.909 -4.051 1.00 43.38 105 LYS A C 1
ATOM 841 O O . LYS A 1 105 ? 12.775 12.648 -3.476 1.00 43.38 105 LYS A O 1
ATOM 846 N N . GLY A 1 106 ? 12.370 10.750 -4.586 1.00 40.66 106 GLY A N 1
ATOM 847 C CA . GLY A 1 106 ? 13.789 10.427 -4.733 1.00 40.66 106 GLY A CA 1
ATOM 848 C C . GLY A 1 106 ? 14.489 11.511 -5.565 1.00 40.66 106 GLY A C 1
ATOM 849 O O . GLY A 1 106 ? 13.819 12.180 -6.364 1.00 40.66 106 GLY A O 1
ATOM 850 N N . PRO A 1 107 ? 15.813 11.712 -5.410 1.00 38.41 107 PRO A N 1
ATOM 851 C CA . PRO A 1 107 ? 16.560 12.560 -6.332 1.00 38.41 107 PRO A CA 1
ATOM 852 C C . PRO A 1 107 ? 16.229 12.118 -7.759 1.00 38.41 107 PRO A C 1
ATOM 854 O O . PRO A 1 107 ? 16.160 10.915 -8.026 1.00 38.41 107 PRO A O 1
ATOM 857 N N . ARG A 1 108 ? 15.946 13.088 -8.646 1.00 39.75 108 ARG A N 1
ATOM 858 C CA . ARG A 1 108 ? 15.643 12.839 -10.064 1.00 39.75 108 ARG A CA 1
ATOM 859 C C . ARG A 1 108 ? 16.564 11.730 -10.562 1.00 39.75 108 ARG A C 1
ATOM 861 O O . ARG A 1 108 ? 17.782 11.886 -10.497 1.00 39.75 108 ARG A O 1
ATOM 868 N N . THR A 1 109 ? 15.988 10.619 -11.029 1.00 45.06 109 THR A N 1
ATOM 869 C CA . THR A 1 109 ? 16.729 9.603 -11.781 1.00 45.06 109 THR A CA 1
ATOM 870 C C . THR A 1 109 ? 17.602 10.342 -12.783 1.00 45.06 109 THR A C 1
ATOM 872 O O . THR A 1 109 ? 17.060 11.058 -13.624 1.00 45.06 109 THR A O 1
ATOM 875 N N . ALA A 1 110 ? 18.927 10.226 -12.655 1.00 37.38 110 ALA A N 1
ATOM 876 C CA . ALA A 1 110 ? 19.838 10.900 -13.565 1.00 37.38 110 ALA A CA 1
ATOM 877 C C . ALA A 1 110 ? 19.421 10.587 -15.009 1.00 37.38 110 ALA A C 1
ATOM 879 O O . ALA A 1 110 ? 19.155 9.428 -15.355 1.00 37.38 110 ALA A O 1
ATOM 880 N N . VAL A 1 111 ? 19.312 11.636 -15.827 1.00 39.12 111 VAL A N 1
ATOM 881 C CA . VAL A 1 111 ? 19.157 11.492 -17.275 1.00 39.12 111 VAL A CA 1
ATOM 882 C C . VAL A 1 111 ? 20.316 10.624 -17.754 1.00 39.12 111 VAL A C 1
ATOM 884 O O . VAL A 1 111 ? 21.444 10.777 -17.284 1.00 39.12 111 VAL A O 1
ATOM 887 N N . LEU A 1 112 ? 20.020 9.651 -18.613 1.00 40.00 112 LEU A N 1
ATOM 888 C CA . LEU A 1 112 ? 21.021 8.725 -19.127 1.00 40.00 112 LEU A CA 1
ATOM 889 C C . LEU A 1 112 ? 22.129 9.553 -19.803 1.00 40.00 112 LEU A C 1
ATOM 891 O O . LEU A 1 112 ? 21.857 10.224 -20.797 1.00 40.00 112 LEU A O 1
ATOM 895 N N . SER A 1 113 ? 23.349 9.555 -19.259 1.00 40.97 113 SER A N 1
ATOM 896 C CA . SER A 1 113 ? 24.482 10.167 -19.950 1.00 40.97 113 SER A CA 1
ATOM 897 C C . SER A 1 113 ? 25.000 9.190 -20.996 1.00 40.97 113 SER A C 1
ATOM 899 O O . SER A 1 113 ? 25.057 7.975 -20.807 1.00 40.97 113 SER A O 1
ATOM 901 N N . SER A 1 114 ? 25.291 9.743 -22.160 1.00 42.22 114 SER A N 1
ATOM 902 C CA . SER A 1 114 ? 25.525 9.009 -23.387 1.00 42.22 114 SER A CA 1
ATOM 903 C C . SER A 1 114 ? 26.961 8.531 -23.488 1.00 42.22 114 SER A C 1
ATOM 905 O O . SER A 1 114 ? 27.756 9.226 -24.100 1.00 42.22 114 SER A O 1
ATOM 907 N N . HIS A 1 115 ? 27.280 7.339 -22.991 1.00 42.28 115 HIS A N 1
ATOM 908 C CA . HIS A 1 115 ? 28.423 6.582 -23.501 1.00 42.28 115 HIS A CA 1
ATOM 909 C C . HIS A 1 115 ? 28.119 5.088 -23.445 1.00 42.28 115 HIS A C 1
ATOM 911 O O . HIS A 1 115 ? 27.832 4.547 -22.388 1.00 42.28 115 HIS A O 1
ATOM 917 N N . HIS A 1 116 ? 28.074 4.469 -24.624 1.00 38.62 116 HIS A N 1
ATOM 918 C CA . HIS A 1 116 ? 28.779 3.245 -25.008 1.00 38.62 116 HIS A CA 1
ATOM 919 C C . HIS A 1 116 ? 28.200 2.792 -26.356 1.00 38.62 116 HIS A C 1
ATOM 921 O O . HIS A 1 116 ? 27.033 2.416 -26.478 1.00 38.62 116 HIS A O 1
ATOM 927 N N . SER A 1 117 ? 29.033 2.915 -27.388 1.00 56.78 117 SER A N 1
ATOM 928 C CA . SER A 1 117 ? 28.887 2.337 -28.726 1.00 56.78 117 SER A CA 1
ATOM 929 C C . SER A 1 117 ? 28.459 0.882 -28.586 1.00 56.78 117 SER A C 1
ATOM 931 O O . SER A 1 117 ? 29.193 0.202 -27.892 1.00 56.78 117 SER A O 1
ATOM 933 N N . LEU A 1 118 ? 27.344 0.395 -29.168 1.00 47.38 118 LEU A N 1
ATOM 934 C CA . LEU A 1 118 ? 27.065 -1.058 -29.272 1.00 47.38 118 LEU A CA 1
ATOM 935 C C . LEU A 1 118 ? 25.762 -1.429 -30.023 1.00 47.38 118 LEU A C 1
ATOM 937 O O . LEU A 1 118 ? 24.675 -0.989 -29.635 1.00 47.38 118 LEU A O 1
ATOM 941 N N . SER A 1 119 ? 25.972 -2.284 -31.039 1.00 45.44 119 SER A N 1
ATOM 942 C CA . SER A 1 119 ? 25.246 -3.488 -31.525 1.00 45.44 119 SER A CA 1
ATOM 943 C C . SER A 1 119 ? 23.704 -3.564 -31.591 1.00 45.44 119 SER A C 1
ATOM 945 O O . SER A 1 119 ? 22.975 -2.923 -30.835 1.00 45.44 119 SER A O 1
ATOM 947 N N . THR A 1 120 ? 23.234 -4.408 -32.528 1.00 47.19 120 THR A N 1
ATOM 948 C CA . THR A 1 120 ? 21.829 -4.692 -32.898 1.00 47.19 120 THR A CA 1
ATOM 949 C C . THR A 1 120 ? 20.980 -5.235 -31.738 1.00 47.19 120 THR A C 1
ATOM 951 O O . THR A 1 120 ? 21.491 -5.792 -30.766 1.00 47.19 120 THR A O 1
ATOM 954 N N . PHE A 1 121 ? 19.658 -5.095 -31.823 1.00 49.88 121 PHE A N 1
ATOM 955 C CA . PHE A 1 121 ? 18.689 -5.507 -30.798 1.00 49.88 121 PHE A CA 1
ATOM 956 C C . PHE A 1 121 ? 18.718 -6.985 -30.460 1.00 49.88 121 PHE A C 1
ATOM 958 O O . PHE A 1 121 ? 18.583 -7.303 -29.288 1.00 49.88 121 PHE A O 1
ATOM 965 N N . ASP A 1 122 ? 18.946 -7.886 -31.415 1.00 48.44 122 ASP A N 1
ATOM 966 C CA . ASP A 1 122 ? 19.093 -9.310 -31.093 1.00 48.44 122 ASP A CA 1
ATOM 967 C C . ASP A 1 122 ? 20.348 -9.564 -30.257 1.00 48.44 122 ASP A C 1
ATOM 969 O O . ASP A 1 122 ? 20.311 -10.322 -29.284 1.00 48.44 122 ASP A O 1
ATOM 973 N N . ALA A 1 123 ? 21.441 -8.850 -30.554 1.00 51.78 123 ALA A N 1
ATOM 974 C CA . ALA A 1 123 ? 22.629 -8.864 -29.710 1.00 51.78 123 ALA A CA 1
ATOM 975 C C . ALA A 1 123 ? 22.322 -8.276 -28.325 1.00 51.78 123 ALA A C 1
ATOM 977 O O . ALA A 1 123 ? 22.789 -8.811 -27.327 1.00 51.78 123 ALA A O 1
ATOM 978 N N . ARG A 1 124 ? 21.468 -7.250 -28.228 1.00 53.44 124 ARG A N 1
ATOM 979 C CA . ARG A 1 124 ? 21.017 -6.680 -26.947 1.00 53.44 124 ARG A CA 1
ATOM 980 C C . ARG A 1 124 ? 20.011 -7.546 -26.201 1.00 53.44 124 ARG A C 1
ATOM 982 O O . ARG A 1 124 ? 20.059 -7.535 -24.985 1.00 53.44 124 ARG A O 1
ATOM 989 N N . LYS A 1 125 ? 19.136 -8.300 -26.866 1.00 54.09 125 LYS A N 1
ATOM 990 C CA . LYS A 1 125 ? 18.211 -9.264 -26.251 1.00 54.09 125 LYS A CA 1
ATOM 991 C C . LYS A 1 125 ? 18.998 -10.435 -25.681 1.00 54.09 125 LYS A C 1
ATOM 993 O O . LYS A 1 125 ? 18.710 -10.871 -24.574 1.00 54.09 125 LYS A O 1
ATOM 998 N N . LYS A 1 126 ? 20.029 -10.887 -26.401 1.00 54.06 126 LYS A N 1
ATOM 999 C CA . LYS A 1 126 ? 20.961 -11.919 -25.939 1.00 54.06 126 LYS A CA 1
ATOM 1000 C C . LYS A 1 126 ? 21.825 -11.421 -24.774 1.00 54.06 126 LYS A C 1
ATOM 1002 O O . LYS A 1 126 ? 21.812 -12.034 -23.718 1.00 54.06 126 LYS A O 1
ATOM 1007 N N . VAL A 1 127 ? 22.449 -10.248 -24.910 1.00 53.41 127 VAL A N 1
ATOM 1008 C CA . VAL A 1 127 ? 23.248 -9.615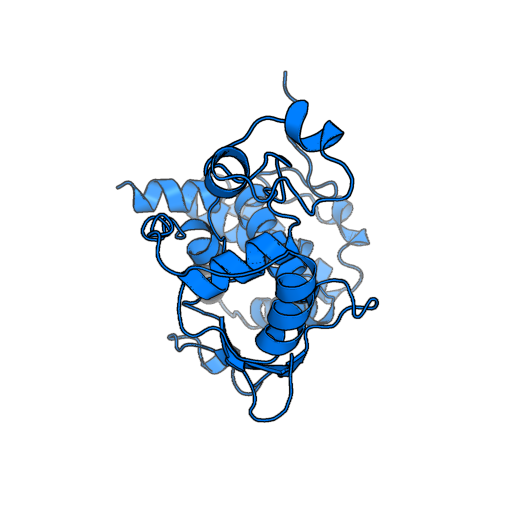 -23.845 1.00 53.41 127 VAL A CA 1
ATOM 1009 C C . VAL A 1 127 ? 22.391 -9.248 -22.633 1.00 53.41 127 VAL A C 1
ATOM 1011 O O . VAL A 1 127 ? 22.792 -9.531 -21.520 1.00 53.41 127 VAL A O 1
ATOM 1014 N N . ALA A 1 128 ? 21.189 -8.694 -22.802 1.00 53.44 128 ALA A N 1
ATOM 1015 C CA . ALA A 1 128 ? 20.291 -8.377 -21.689 1.00 53.44 128 ALA A CA 1
ATOM 1016 C C . ALA A 1 128 ? 19.763 -9.637 -20.996 1.00 53.44 128 ALA A C 1
ATOM 1018 O O . ALA A 1 128 ? 19.545 -9.599 -19.788 1.00 53.44 128 ALA A O 1
ATOM 1019 N N . LYS A 1 129 ? 19.580 -10.744 -21.730 1.00 55.84 129 LYS A N 1
ATOM 1020 C CA . LYS A 1 129 ? 19.244 -12.056 -21.163 1.00 55.84 129 LYS A CA 1
ATOM 1021 C C . LYS A 1 129 ? 20.402 -12.612 -20.330 1.00 55.84 129 LYS A C 1
ATOM 1023 O O . LYS A 1 129 ? 20.160 -13.039 -19.206 1.00 55.84 129 LYS A O 1
ATOM 1028 N N . ASP A 1 130 ? 21.632 -12.511 -20.831 1.00 54.44 130 ASP A N 1
ATOM 1029 C CA . ASP A 1 130 ? 22.842 -12.958 -20.127 1.00 54.44 130 ASP A CA 1
ATOM 1030 C C . ASP A 1 130 ? 23.193 -12.032 -18.929 1.00 54.44 130 ASP A C 1
ATOM 1032 O O . ASP A 1 130 ? 23.566 -12.500 -17.854 1.00 54.44 130 ASP A O 1
ATOM 1036 N N . GLU A 1 131 ? 22.989 -10.713 -19.056 1.00 55.94 131 GLU A N 1
ATOM 1037 C CA . GLU A 1 131 ? 23.205 -9.692 -18.011 1.00 55.94 131 GLU A CA 1
ATOM 1038 C C . GLU A 1 131 ? 22.100 -9.684 -16.939 1.00 55.94 131 GLU A C 1
ATOM 1040 O O . GLU A 1 131 ? 22.347 -9.291 -15.795 1.00 55.94 131 GLU A O 1
ATOM 1045 N N . MET A 1 132 ? 20.882 -10.135 -17.267 1.00 53.66 132 MET A N 1
ATOM 1046 C CA . MET A 1 132 ? 19.764 -10.254 -16.317 1.00 53.66 132 MET A CA 1
ATOM 1047 C C . MET A 1 132 ? 20.052 -11.220 -15.160 1.00 53.66 132 MET A C 1
ATOM 1049 O O . MET A 1 132 ? 19.325 -11.206 -14.164 1.00 53.66 132 MET A O 1
ATOM 1053 N N . HIS A 1 133 ? 21.087 -12.053 -15.281 1.00 54.59 133 HIS A N 1
ATOM 1054 C CA . HIS A 1 133 ? 21.531 -12.974 -14.237 1.00 54.59 133 HIS A CA 1
ATOM 1055 C C . HIS A 1 133 ? 22.421 -12.316 -13.172 1.00 54.59 133 HIS A C 1
ATOM 1057 O O . HIS A 1 133 ? 22.595 -12.891 -12.100 1.00 54.59 133 HIS A O 1
ATOM 1063 N N . GLN A 1 134 ? 22.953 -11.115 -13.423 1.00 59.31 134 GLN A N 1
ATOM 1064 C CA . GLN A 1 134 ? 23.791 -10.394 -12.458 1.00 59.31 134 GLN A CA 1
ATOM 1065 C C . GLN A 1 134 ? 22.995 -9.315 -11.718 1.00 59.31 134 GLN A C 1
ATOM 1067 O O . GLN A 1 134 ? 22.048 -8.755 -12.262 1.00 59.31 134 GLN A O 1
ATOM 1072 N N . VAL A 1 135 ? 23.348 -8.999 -10.472 1.00 63.78 135 VAL A N 1
ATOM 1073 C CA . VAL A 1 135 ? 22.720 -7.889 -9.731 1.00 63.78 135 VAL A CA 1
ATOM 1074 C C . VAL A 1 135 ? 23.180 -6.566 -10.358 1.00 63.78 135 VAL A C 1
ATOM 1076 O O . VAL A 1 135 ? 24.382 -6.403 -10.524 1.00 63.78 135 VAL A O 1
ATOM 1079 N N . PRO A 1 136 ? 22.281 -5.632 -10.726 1.00 67.00 136 PRO A N 1
ATOM 1080 C CA . PRO A 1 136 ? 22.700 -4.323 -11.224 1.00 67.00 136 PRO A CA 1
ATOM 1081 C C . PRO A 1 136 ? 23.448 -3.553 -10.129 1.00 67.00 136 PRO A C 1
ATOM 1083 O O . PRO A 1 136 ? 22.957 -3.463 -9.000 1.00 67.00 136 PRO A O 1
ATOM 1086 N N . GLU A 1 137 ? 24.592 -2.967 -10.468 1.00 67.94 137 GLU A N 1
ATOM 1087 C CA . GLU A 1 137 ? 25.436 -2.225 -9.524 1.00 67.94 137 GLU A CA 1
ATOM 1088 C C . GLU A 1 137 ? 25.146 -0.724 -9.565 1.00 67.94 137 GLU A C 1
ATOM 1090 O O . GLU A 1 137 ? 25.324 -0.016 -8.571 1.00 67.94 137 GLU A O 1
ATOM 1095 N N . THR A 1 138 ? 24.633 -0.231 -10.699 1.00 72.56 138 THR A N 1
ATOM 1096 C CA . THR A 1 138 ? 24.343 1.193 -10.888 1.00 72.56 138 THR A CA 1
ATOM 1097 C C . THR A 1 138 ? 22.867 1.468 -11.157 1.00 72.56 138 THR A C 1
ATOM 1099 O O . THR A 1 138 ? 22.126 0.678 -11.744 1.00 72.56 138 THR A O 1
ATOM 1102 N N . HIS A 1 139 ? 22.424 2.668 -10.784 1.00 71.62 139 HIS A N 1
ATOM 1103 C CA . HIS A 1 139 ? 21.066 3.127 -11.073 1.00 71.62 139 HIS A CA 1
ATOM 1104 C C . HIS A 1 139 ? 20.768 3.195 -12.586 1.00 71.62 139 HIS A C 1
ATOM 1106 O O . HIS A 1 139 ? 19.633 2.984 -13.018 1.00 71.62 139 HIS A O 1
ATOM 1112 N N . GLN A 1 140 ? 21.789 3.462 -13.407 1.00 73.88 140 GLN A N 1
ATOM 1113 C CA . GLN A 1 140 ? 21.666 3.474 -14.867 1.00 73.88 140 GLN A CA 1
ATOM 1114 C C . GLN A 1 140 ? 21.393 2.070 -15.425 1.00 73.88 140 GLN A C 1
ATOM 1116 O O . GLN A 1 140 ? 20.519 1.917 -16.281 1.00 73.88 140 GLN A O 1
ATOM 1121 N N . GLU A 1 141 ? 22.064 1.041 -14.904 1.00 75.06 141 GLU A N 1
ATOM 1122 C CA . GLU A 1 141 ? 21.810 -0.357 -15.276 1.00 75.06 141 GLU A CA 1
ATOM 1123 C C . GLU A 1 141 ? 20.401 -0.803 -14.888 1.00 75.06 141 GLU A C 1
ATOM 1125 O O . GLU A 1 141 ? 19.710 -1.421 -15.702 1.00 75.06 141 GLU A O 1
ATOM 1130 N N . VAL A 1 142 ? 19.937 -0.430 -13.687 1.00 77.19 142 VAL A N 1
ATOM 1131 C CA . VAL A 1 142 ? 18.552 -0.684 -13.255 1.00 77.19 142 VAL A CA 1
ATOM 1132 C C . VAL A 1 142 ? 17.565 -0.085 -14.259 1.00 77.19 142 VAL A C 1
ATOM 1134 O O . VAL A 1 142 ? 16.646 -0.779 -14.702 1.00 77.19 142 VAL A O 1
ATOM 1137 N N . LYS A 1 143 ? 17.774 1.172 -14.680 1.00 80.69 143 LYS A N 1
ATOM 1138 C CA . LYS A 1 143 ? 16.901 1.832 -15.663 1.00 80.69 143 LYS A CA 1
ATOM 1139 C C . LYS A 1 143 ? 16.946 1.174 -17.034 1.00 80.69 143 LYS A C 1
ATOM 1141 O O . LYS A 1 143 ? 15.888 0.947 -17.619 1.00 80.69 143 LYS A O 1
ATOM 1146 N N . LYS A 1 144 ? 18.131 0.823 -17.536 1.00 78.00 144 LYS A N 1
ATOM 1147 C CA . LYS A 1 144 ? 18.287 0.137 -18.828 1.00 78.00 144 LYS A CA 1
ATOM 1148 C C . LYS A 1 144 ? 17.520 -1.190 -18.849 1.00 78.00 144 LYS A C 1
ATOM 1150 O O . LYS A 1 144 ? 16.796 -1.460 -19.805 1.00 78.00 144 LYS A O 1
ATOM 1155 N N . ARG A 1 145 ? 17.627 -1.980 -17.776 1.00 77.25 145 ARG A N 1
ATOM 1156 C CA . ARG A 1 145 ? 16.935 -3.273 -17.643 1.00 77.25 145 ARG A CA 1
ATOM 1157 C C . ARG A 1 145 ? 15.425 -3.114 -17.471 1.00 77.25 145 ARG A C 1
ATOM 1159 O O . ARG A 1 145 ? 14.674 -3.856 -18.093 1.00 77.25 145 ARG A O 1
ATOM 1166 N N . ALA A 1 146 ? 14.974 -2.133 -16.688 1.00 79.44 146 ALA A N 1
ATOM 1167 C CA . ALA A 1 146 ? 13.549 -1.838 -16.536 1.00 79.44 146 ALA A CA 1
ATOM 1168 C C . ALA A 1 146 ? 12.913 -1.372 -17.856 1.00 79.44 146 ALA A C 1
ATOM 1170 O O . ALA A 1 146 ? 11.842 -1.847 -18.216 1.00 79.44 146 ALA A O 1
ATOM 1171 N N . LEU A 1 147 ? 13.594 -0.503 -18.613 1.00 79.44 147 LEU A N 1
ATOM 1172 C CA . LEU A 1 147 ? 13.138 -0.074 -19.937 1.00 79.44 147 LEU A CA 1
ATOM 1173 C C . LEU A 1 147 ? 13.050 -1.244 -20.909 1.00 79.44 147 LEU A C 1
ATOM 1175 O O . LEU A 1 147 ? 12.024 -1.405 -21.557 1.00 79.44 147 LEU A O 1
ATOM 1179 N N . PHE A 1 148 ? 14.085 -2.082 -20.974 1.00 76.81 148 PHE A N 1
ATOM 1180 C CA . PHE A 1 148 ? 14.037 -3.294 -21.787 1.00 76.81 148 PHE A CA 1
ATOM 1181 C C . PHE A 1 148 ? 12.845 -4.176 -21.392 1.00 76.81 148 PHE A C 1
ATOM 1183 O O . PHE A 1 148 ? 12.110 -4.645 -22.260 1.00 76.81 148 PHE A O 1
ATOM 1190 N N . ARG A 1 149 ? 12.600 -4.323 -20.083 1.00 77.38 149 ARG A N 1
ATOM 1191 C CA . ARG A 1 149 ? 11.466 -5.087 -19.567 1.00 77.38 149 ARG A CA 1
ATOM 1192 C C . ARG A 1 149 ? 10.113 -4.558 -19.982 1.00 77.38 149 ARG A C 1
ATOM 1194 O O . ARG A 1 149 ? 9.256 -5.326 -20.407 1.00 77.38 149 ARG A O 1
ATOM 1201 N N . ASP A 1 150 ? 9.947 -3.252 -19.904 1.00 78.56 150 ASP A N 1
ATOM 1202 C CA . ASP A 1 150 ? 8.662 -2.610 -20.142 1.00 78.56 150 ASP A CA 1
ATOM 1203 C C . ASP A 1 150 ? 8.472 -2.244 -21.631 1.00 78.56 150 ASP A C 1
ATOM 1205 O O . ASP A 1 150 ? 7.565 -1.490 -21.991 1.00 78.56 150 ASP A O 1
ATOM 1209 N N . GLY A 1 151 ? 9.326 -2.775 -22.520 1.00 77.19 151 GLY A N 1
ATOM 1210 C CA . GLY A 1 151 ? 9.295 -2.510 -23.959 1.00 77.19 151 GLY A CA 1
ATOM 1211 C C . GLY A 1 151 ? 9.537 -1.039 -24.295 1.00 77.19 151 GLY A C 1
ATOM 1212 O O . GLY A 1 151 ? 8.917 -0.514 -25.211 1.00 77.19 151 GLY A O 1
ATOM 1213 N N . TYR A 1 152 ? 10.385 -0.375 -23.509 1.00 80.31 152 TYR A N 1
ATOM 1214 C CA . TYR A 1 152 ? 10.713 1.050 -23.577 1.00 80.31 152 TYR A CA 1
ATOM 1215 C C . TYR A 1 152 ? 9.507 1.979 -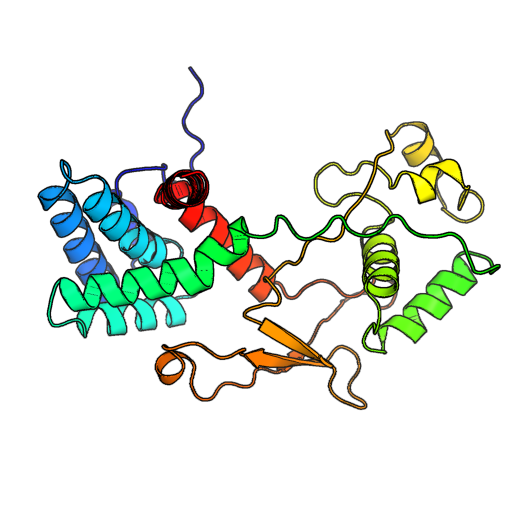23.415 1.00 80.31 152 TYR A C 1
ATOM 1217 O O . TYR A 1 152 ? 9.539 3.135 -23.837 1.00 80.31 152 TYR A O 1
ATOM 1225 N N . ARG A 1 153 ? 8.451 1.492 -22.759 1.00 81.62 153 ARG A N 1
ATOM 1226 C CA . ARG A 1 153 ? 7.237 2.252 -22.471 1.00 81.62 153 ARG A CA 1
ATOM 1227 C C . ARG A 1 153 ? 7.082 2.478 -20.981 1.00 81.62 153 ARG A C 1
ATOM 1229 O O . ARG A 1 153 ? 7.445 1.651 -20.145 1.00 81.62 153 ARG A O 1
ATOM 1236 N N . ARG A 1 154 ? 6.443 3.588 -20.628 1.00 82.75 154 ARG A N 1
ATOM 1237 C CA . ARG A 1 154 ? 5.943 3.783 -19.268 1.00 82.75 154 ARG A CA 1
ATOM 1238 C C . ARG A 1 154 ? 4.808 2.792 -18.999 1.00 82.75 154 ARG A C 1
ATOM 1240 O O . ARG A 1 154 ? 3.812 2.792 -19.714 1.00 82.75 154 ARG A O 1
ATOM 1247 N N . LEU A 1 155 ? 4.898 2.013 -17.919 1.00 80.94 155 LEU A N 1
ATOM 1248 C CA . LEU A 1 155 ? 3.911 0.967 -17.600 1.00 80.94 155 LEU A CA 1
ATOM 1249 C C . LEU A 1 155 ? 2.458 1.463 -17.526 1.00 80.94 155 LEU A C 1
ATOM 1251 O O . LEU A 1 155 ? 1.560 0.734 -17.944 1.00 80.94 155 LEU A O 1
ATOM 1255 N N . VAL A 1 156 ? 2.247 2.686 -17.026 1.00 78.62 156 VAL A N 1
ATOM 1256 C CA . VAL A 1 156 ? 0.916 3.275 -16.807 1.00 78.62 156 VAL A CA 1
ATOM 1257 C C . VAL A 1 156 ? 0.367 3.942 -18.067 1.00 78.62 156 VAL A C 1
ATOM 1259 O O . VAL A 1 156 ? -0.715 3.598 -18.518 1.00 78.62 156 VAL A O 1
ATOM 1262 N N . THR A 1 157 ? 1.100 4.899 -18.643 1.00 81.69 157 THR A N 1
ATOM 1263 C CA . THR A 1 157 ? 0.596 5.713 -19.765 1.00 81.69 157 THR A CA 1
ATOM 1264 C C . THR A 1 157 ? 0.918 5.129 -21.133 1.00 81.69 157 THR A C 1
ATOM 1266 O O . THR A 1 157 ? 0.473 5.679 -22.131 1.00 81.69 157 THR A O 1
ATOM 1269 N N . LYS A 1 158 ? 1.749 4.082 -21.195 1.00 80.56 158 LYS A N 1
ATOM 1270 C CA . LYS A 1 158 ? 2.250 3.432 -22.419 1.00 80.56 158 LYS A CA 1
ATOM 1271 C C . LYS A 1 158 ? 3.050 4.321 -23.382 1.00 80.56 158 LYS A C 1
ATOM 1273 O O . LYS A 1 158 ? 3.584 3.813 -24.354 1.00 80.56 158 LYS A O 1
ATOM 1278 N N . VAL A 1 159 ? 3.224 5.601 -23.058 1.00 84.00 159 VAL A N 1
ATOM 1279 C CA . VAL A 1 159 ? 4.124 6.553 -23.732 1.00 84.00 159 VAL A CA 1
ATOM 1280 C C . VAL A 1 159 ? 5.549 5.998 -23.788 1.00 84.00 159 VAL A C 1
ATOM 1282 O O . VAL A 1 159 ? 6.044 5.464 -22.786 1.00 84.00 159 VAL A O 1
ATOM 1285 N N . PHE A 1 160 ? 6.200 6.153 -24.939 1.00 84.44 160 PHE A N 1
ATOM 1286 C CA . PHE A 1 160 ? 7.572 5.700 -25.151 1.00 84.44 160 PHE A CA 1
ATOM 1287 C C . PHE A 1 160 ? 8.591 6.575 -24.424 1.00 84.44 160 PHE A C 1
ATOM 1289 O O . PHE A 1 160 ? 8.393 7.775 -24.220 1.00 84.44 160 PHE A O 1
ATOM 1296 N N . ASP A 1 161 ? 9.713 5.970 -24.045 1.00 86.25 161 ASP A N 1
ATOM 1297 C CA . ASP A 1 161 ? 10.845 6.708 -23.505 1.00 86.25 161 ASP A CA 1
ATOM 1298 C C . ASP A 1 161 ? 11.409 7.697 -24.532 1.00 86.25 161 ASP A C 1
ATOM 1300 O O . ASP A 1 161 ? 11.614 7.370 -25.703 1.00 86.25 161 ASP A O 1
ATOM 1304 N N . TYR A 1 162 ? 11.645 8.927 -24.078 1.00 82.44 162 TYR A N 1
ATOM 1305 C CA . TYR A 1 162 ? 12.119 10.034 -24.906 1.00 82.44 162 TYR A CA 1
ATOM 1306 C C . TYR A 1 162 ? 13.456 9.736 -25.596 1.00 82.44 162 TYR A C 1
ATOM 1308 O O . TYR A 1 162 ? 13.583 9.933 -26.803 1.00 82.44 162 TYR A O 1
ATOM 1316 N N . GLU A 1 163 ? 14.441 9.212 -24.857 1.00 77.00 163 GLU A N 1
ATOM 1317 C CA . GLU A 1 163 ? 15.764 8.912 -25.420 1.00 77.00 163 GLU A CA 1
ATOM 1318 C C . GLU A 1 163 ? 15.695 7.736 -26.399 1.00 77.00 163 GLU A C 1
ATOM 1320 O O . GLU A 1 163 ? 16.339 7.771 -27.449 1.00 77.00 163 GLU A O 1
ATOM 1325 N N . TYR A 1 164 ? 14.877 6.723 -26.085 1.00 75.88 164 TYR A N 1
ATOM 1326 C CA . TYR A 1 164 ? 14.590 5.618 -27.002 1.00 75.88 164 TYR A CA 1
ATOM 1327 C C . TYR A 1 164 ? 13.968 6.106 -28.321 1.00 75.88 164 TYR A C 1
ATOM 1329 O O . TYR A 1 164 ? 14.400 5.679 -29.394 1.00 75.88 164 TYR A O 1
ATOM 1337 N N . SER A 1 165 ? 13.000 7.024 -28.237 1.00 75.94 165 SER A N 1
ATOM 1338 C CA . SER A 1 165 ? 12.244 7.531 -29.390 1.00 75.94 165 SER A CA 1
ATOM 1339 C C . SER A 1 165 ? 13.089 8.432 -30.298 1.00 75.94 165 SER A C 1
ATOM 1341 O O . SER A 1 165 ? 12.999 8.327 -31.516 1.00 75.94 165 SER A O 1
ATOM 1343 N N . LEU A 1 166 ? 13.941 9.296 -29.730 1.00 73.12 166 LEU A N 1
ATOM 1344 C CA . LEU A 1 166 ? 14.741 10.249 -30.511 1.00 73.12 166 LEU A CA 1
ATOM 1345 C C . LEU A 1 166 ? 15.993 9.656 -31.152 1.00 73.12 166 LEU A C 1
ATOM 1347 O O . LEU A 1 166 ? 16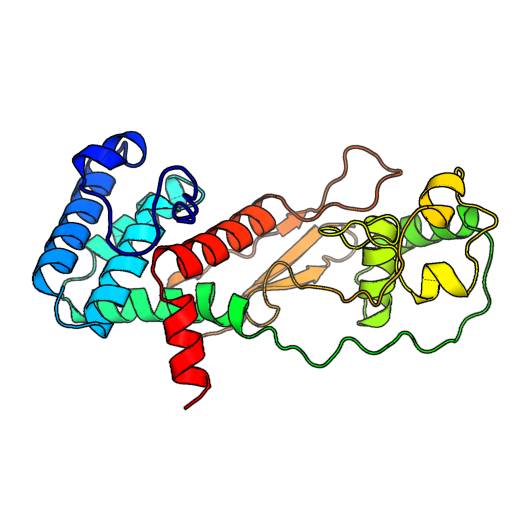.345 10.024 -32.270 1.00 73.12 166 LEU A O 1
ATOM 1351 N N . ARG A 1 167 ? 16.721 8.790 -30.436 1.00 67.50 167 ARG A N 1
ATOM 1352 C CA . ARG A 1 167 ? 18.051 8.332 -30.883 1.00 67.50 167 ARG A CA 1
ATOM 1353 C C . ARG A 1 167 ? 18.016 7.060 -31.720 1.00 67.50 167 ARG A C 1
ATOM 1355 O O . ARG A 1 167 ? 19.070 6.535 -32.066 1.00 67.50 167 ARG A O 1
ATOM 1362 N N . GLY A 1 168 ? 16.821 6.587 -32.061 1.00 58.56 168 GLY A N 1
ATOM 1363 C CA . GLY A 1 168 ? 16.635 5.553 -33.063 1.00 58.56 168 GLY A CA 1
ATOM 1364 C C . GLY A 1 168 ? 17.252 4.211 -32.682 1.00 58.56 168 GLY A C 1
ATOM 1365 O O . GLY A 1 168 ? 18.181 3.742 -33.333 1.00 58.56 168 GLY A O 1
ATOM 1366 N N . TYR A 1 169 ? 16.606 3.489 -31.767 1.00 58.09 169 TYR A N 1
ATOM 1367 C CA . TYR A 1 169 ? 16.637 2.014 -31.792 1.00 58.09 169 TYR A CA 1
ATOM 1368 C C . TYR A 1 169 ? 15.687 1.448 -32.867 1.00 58.09 169 TYR A C 1
ATOM 1370 O O . TYR A 1 169 ? 15.108 0.377 -32.725 1.00 58.09 169 TYR A O 1
ATOM 1378 N N . HIS A 1 170 ? 15.523 2.214 -33.946 1.00 51.09 170 HIS A N 1
ATOM 1379 C CA . HIS A 1 170 ? 14.466 2.128 -34.947 1.00 51.09 170 HIS A CA 1
ATOM 1380 C C . HIS A 1 170 ? 14.644 0.977 -35.944 1.00 51.09 170 HIS A C 1
ATOM 1382 O O . HIS A 1 170 ? 13.748 0.739 -36.744 1.00 51.09 170 HIS A O 1
ATOM 1388 N N . LYS A 1 171 ? 15.791 0.285 -35.948 1.00 49.72 171 LYS A N 1
ATOM 1389 C CA . LYS A 1 171 ? 16.091 -0.731 -36.973 1.00 49.72 171 LYS A CA 1
ATOM 1390 C C . LYS A 1 171 ? 15.672 -2.148 -36.613 1.00 49.72 171 LYS A C 1
ATOM 1392 O O . LYS A 1 171 ? 15.576 -2.974 -37.508 1.00 49.72 171 LYS A O 1
ATOM 1397 N N . ASP A 1 172 ? 15.388 -2.410 -35.343 1.00 49.44 172 ASP A N 1
ATOM 1398 C CA . ASP A 1 172 ? 15.215 -3.781 -34.879 1.00 49.44 172 ASP A CA 1
ATOM 1399 C C . ASP A 1 172 ? 13.932 -4.012 -34.051 1.00 49.44 172 ASP A C 1
ATOM 1401 O O . ASP A 1 172 ? 13.759 -5.077 -33.457 1.00 49.44 172 ASP A O 1
ATOM 1405 N N . TYR A 1 173 ? 13.032 -3.024 -33.973 1.00 52.69 173 TYR A N 1
ATOM 1406 C CA . TYR A 1 173 ? 11.700 -3.239 -33.407 1.00 52.69 173 TYR A CA 1
ATOM 1407 C C . TYR A 1 173 ? 10.770 -3.730 -34.526 1.00 52.69 173 TYR A C 1
ATOM 1409 O O . TYR A 1 173 ? 10.663 -3.048 -35.544 1.00 52.69 173 TYR A O 1
ATOM 1417 N N . PRO A 1 174 ? 10.102 -4.887 -34.376 1.00 49.47 174 PRO A N 1
ATOM 1418 C CA . PRO A 1 174 ? 9.374 -5.532 -35.471 1.00 49.47 174 PRO A CA 1
ATOM 1419 C C . PRO A 1 174 ? 8.097 -4.800 -35.923 1.00 49.47 174 PRO A C 1
ATOM 1421 O O . PRO A 1 174 ? 7.469 -5.243 -36.878 1.00 49.47 174 PRO A O 1
ATOM 1424 N N . ASP A 1 175 ? 7.716 -3.687 -35.288 1.00 53.44 175 ASP A N 1
ATOM 1425 C CA . ASP A 1 175 ? 6.572 -2.870 -35.706 1.00 53.44 175 ASP A CA 1
ATOM 1426 C C . ASP A 1 175 ? 6.767 -1.390 -35.315 1.00 53.44 175 ASP A C 1
ATOM 1428 O O . ASP A 1 175 ? 6.548 -0.994 -34.168 1.00 53.44 175 ASP A O 1
ATOM 1432 N N . THR A 1 176 ? 7.224 -0.556 -36.256 1.00 58.91 176 THR A N 1
ATOM 1433 C CA . THR A 1 176 ? 7.425 0.894 -36.044 1.00 58.91 176 THR A CA 1
ATOM 1434 C C . THR A 1 176 ? 6.118 1.687 -36.055 1.00 58.91 176 THR A C 1
ATOM 1436 O O . THR A 1 176 ? 6.098 2.849 -35.649 1.00 58.91 176 THR A O 1
ATOM 1439 N N . THR A 1 177 ? 5.008 1.056 -36.445 1.00 64.81 177 THR A N 1
ATOM 1440 C CA . THR A 1 177 ? 3.703 1.705 -36.605 1.00 64.81 177 THR A CA 1
ATOM 1441 C C . THR A 1 177 ? 3.142 2.212 -35.274 1.00 64.81 177 THR A C 1
ATOM 1443 O O . THR A 1 177 ? 2.489 3.255 -35.224 1.00 64.81 177 THR A O 1
ATOM 1446 N N . GLU A 1 178 ? 3.385 1.485 -34.177 1.00 69.81 178 GLU A N 1
ATOM 1447 C CA . GLU A 1 178 ? 2.949 1.890 -32.834 1.00 69.81 178 GLU A CA 1
ATOM 1448 C C . GLU A 1 178 ? 3.751 3.095 -32.321 1.00 69.81 178 GLU A C 1
ATOM 1450 O O . GLU A 1 178 ? 3.180 4.003 -31.714 1.00 69.81 178 GLU A O 1
ATOM 1455 N N . LEU A 1 179 ? 5.060 3.127 -32.594 1.00 67.56 179 LEU A N 1
ATOM 1456 C CA . LEU A 1 179 ? 5.955 4.204 -32.171 1.00 67.56 179 LEU A CA 1
ATOM 1457 C C . LEU A 1 179 ? 5.638 5.515 -32.897 1.00 67.56 179 LEU A C 1
ATOM 1459 O O . LEU A 1 179 ? 5.516 6.551 -32.253 1.00 67.56 179 LEU A O 1
ATOM 1463 N N . GLU A 1 180 ? 5.428 5.460 -34.213 1.00 68.94 180 GLU A N 1
ATOM 1464 C CA . GLU A 1 180 ? 5.077 6.627 -35.039 1.00 68.94 180 GLU A CA 1
ATOM 1465 C C . GLU A 1 180 ? 3.740 7.269 -34.637 1.00 68.94 180 GLU A C 1
ATOM 1467 O O . GLU A 1 180 ? 3.540 8.470 -34.812 1.00 68.94 180 GLU A O 1
ATOM 1472 N N . ARG A 1 181 ? 2.819 6.474 -34.081 1.00 71.56 181 ARG A N 1
ATOM 1473 C CA . ARG A 1 181 ? 1.485 6.923 -33.647 1.00 71.56 181 ARG A CA 1
ATOM 1474 C C . ARG A 1 181 ? 1.421 7.324 -32.173 1.00 71.56 181 ARG A C 1
ATOM 1476 O O . ARG A 1 181 ? 0.377 7.801 -31.728 1.00 71.56 181 ARG A O 1
ATOM 1483 N N . SER A 1 182 ? 2.494 7.121 -31.413 1.00 72.50 182 SER A N 1
ATOM 1484 C CA . SER A 1 182 ? 2.508 7.306 -29.961 1.00 72.50 182 SER A CA 1
ATOM 1485 C C . SER A 1 182 ? 3.343 8.508 -29.541 1.00 72.50 182 SER A C 1
ATOM 1487 O O . SER A 1 182 ? 4.364 8.837 -30.137 1.00 72.50 182 SER A O 1
ATOM 1489 N N . CYS A 1 183 ? 2.947 9.152 -28.445 1.00 76.31 183 CYS A N 1
ATOM 1490 C CA . CYS A 1 183 ? 3.770 10.186 -27.827 1.00 76.31 183 CYS A CA 1
ATOM 1491 C C . CYS A 1 183 ? 5.018 9.576 -27.165 1.00 76.31 183 CYS A C 1
ATOM 1493 O O . CYS A 1 183 ? 5.008 8.423 -26.718 1.00 76.31 183 CYS A O 1
ATOM 1495 N N . CYS A 1 184 ? 6.059 10.396 -27.008 1.00 82.06 184 CYS A N 1
ATOM 1496 C CA . CYS A 1 184 ? 7.223 10.086 -26.183 1.00 82.06 184 CYS A CA 1
ATOM 1497 C C . CYS A 1 184 ? 7.343 11.056 -25.000 1.00 82.06 184 CYS A C 1
ATOM 1499 O O . CYS A 1 184 ? 6.782 12.154 -25.004 1.00 82.06 184 CYS A O 1
ATOM 1501 N N . GLY A 1 185 ? 8.055 10.642 -23.954 1.00 83.00 185 GLY A N 1
ATOM 1502 C CA . GLY A 1 185 ? 8.259 11.464 -22.768 1.00 83.00 185 GLY A CA 1
ATOM 1503 C C . GLY A 1 185 ? 9.326 10.905 -21.829 1.00 83.00 185 GLY A C 1
ATOM 1504 O O . GLY A 1 185 ? 9.772 9.766 -21.983 1.00 83.00 185 GLY A O 1
ATOM 1505 N N . PRO A 1 186 ? 9.775 11.699 -20.845 1.00 81.75 186 PRO A N 1
ATOM 1506 C CA . PRO A 1 186 ? 10.798 11.260 -19.909 1.00 81.75 186 PRO A CA 1
ATOM 1507 C C . PRO A 1 186 ? 10.277 10.118 -19.029 1.00 81.75 186 PRO A C 1
ATOM 1509 O O . PRO A 1 186 ? 9.232 10.235 -18.382 1.00 81.75 186 PRO A O 1
ATOM 1512 N N . THR A 1 187 ? 11.040 9.027 -18.942 1.00 82.88 187 THR A N 1
ATOM 1513 C CA . THR A 1 187 ? 10.748 7.920 -18.021 1.00 82.88 187 THR A CA 1
ATOM 1514 C C . THR A 1 187 ? 11.673 7.931 -16.809 1.00 82.88 187 THR A C 1
ATOM 1516 O O . THR A 1 187 ? 12.828 8.366 -16.866 1.00 82.88 187 THR A O 1
ATOM 1519 N N . HIS A 1 188 ? 11.160 7.422 -15.694 1.00 80.38 188 HIS A N 1
ATOM 1520 C CA . HIS A 1 188 ? 11.888 7.282 -14.439 1.00 80.38 188 HIS A CA 1
ATOM 1521 C C . HIS A 1 188 ? 11.607 5.896 -13.862 1.00 80.38 188 HIS A C 1
ATOM 1523 O O . HIS A 1 188 ? 10.494 5.382 -14.000 1.00 80.38 188 HIS A O 1
ATOM 1529 N N . CYS A 1 189 ? 12.604 5.298 -13.210 1.00 78.38 189 CYS A N 1
ATOM 1530 C CA . CYS A 1 189 ? 12.374 4.091 -12.428 1.00 78.38 189 CYS A CA 1
ATOM 1531 C C . CYS A 1 189 ? 11.584 4.443 -11.173 1.00 78.38 189 CYS A C 1
ATOM 1533 O O . CYS A 1 189 ? 11.898 5.411 -10.485 1.00 78.38 189 CYS A O 1
ATOM 1535 N N . ALA A 1 190 ? 10.584 3.623 -10.866 1.00 76.38 190 ALA A N 1
ATOM 1536 C CA . ALA A 1 190 ? 9.882 3.666 -9.597 1.00 76.38 190 ALA A CA 1
ATOM 1537 C C . ALA A 1 190 ? 10.199 2.388 -8.823 1.00 76.38 190 ALA A C 1
ATOM 1539 O O . ALA A 1 190 ? 10.083 1.282 -9.356 1.00 76.38 190 ALA A O 1
ATOM 1540 N N . HIS A 1 191 ? 10.600 2.541 -7.565 1.00 76.94 191 HIS A N 1
ATOM 1541 C CA . HIS A 1 191 ? 10.723 1.406 -6.664 1.00 76.94 191 HIS A CA 1
ATOM 1542 C C . HIS A 1 191 ? 9.329 0.878 -6.311 1.00 76.94 191 HIS A C 1
ATOM 1544 O O . HIS A 1 191 ? 8.464 1.651 -5.902 1.00 76.94 191 HIS A O 1
ATOM 1550 N N . ILE A 1 192 ? 9.125 -0.437 -6.441 1.00 77.19 192 ILE A N 1
ATOM 1551 C CA . ILE A 1 192 ? 7.887 -1.096 -5.994 1.00 77.19 192 ILE A CA 1
ATOM 1552 C C . ILE A 1 192 ? 7.822 -1.072 -4.468 1.00 77.19 192 ILE A C 1
ATOM 1554 O O . ILE A 1 192 ? 6.808 -0.678 -3.915 1.00 77.19 192 ILE A O 1
ATOM 1558 N N . ILE A 1 193 ? 8.913 -1.401 -3.778 1.00 72.50 193 ILE A N 1
ATOM 1559 C CA . ILE A 1 193 ? 9.040 -1.212 -2.329 1.00 72.50 193 ILE A CA 1
ATOM 1560 C C . ILE A 1 193 ? 10.187 -0.227 -2.076 1.00 72.50 193 ILE A C 1
ATOM 1562 O O . ILE A 1 193 ? 11.259 -0.407 -2.661 1.00 72.50 193 ILE A O 1
ATOM 1566 N N . PRO A 1 194 ? 10.000 0.815 -1.248 1.00 67.44 194 PRO A N 1
ATOM 1567 C CA . PRO A 1 194 ? 11.061 1.761 -0.919 1.00 67.44 194 PRO A CA 1
ATOM 1568 C C . PRO A 1 194 ? 12.294 1.060 -0.330 1.00 67.44 194 PRO A C 1
ATOM 1570 O O . PRO A 1 194 ? 12.195 0.281 0.619 1.00 67.44 194 PRO A O 1
ATOM 1573 N N . GLY A 1 195 ? 13.476 1.375 -0.873 1.00 61.50 195 GLY A N 1
ATOM 1574 C CA . GLY A 1 195 ? 14.733 0.704 -0.515 1.00 61.50 195 GLY A CA 1
ATOM 1575 C C . GLY A 1 195 ? 15.197 0.914 0.930 1.00 61.50 195 GLY A C 1
ATOM 1576 O O . GLY A 1 195 ? 16.084 0.201 1.384 1.00 61.50 195 GLY A O 1
ATOM 1577 N N . ALA A 1 196 ? 14.590 1.853 1.664 1.00 59.97 196 ALA A N 1
ATOM 1578 C CA . ALA A 1 196 ? 14.852 2.075 3.085 1.00 59.97 196 ALA A CA 1
ATOM 1579 C C . ALA A 1 196 ? 14.367 0.925 3.992 1.00 59.97 196 ALA A C 1
ATOM 1581 O O . ALA A 1 196 ? 14.802 0.859 5.134 1.00 59.97 196 ALA A O 1
ATOM 1582 N N . TYR A 1 197 ? 13.510 0.020 3.498 1.00 60.09 197 TYR A N 1
ATOM 1583 C CA . TYR A 1 197 ? 12.867 -1.022 4.319 1.00 60.09 197 TYR A CA 1
ATOM 1584 C C . TYR A 1 197 ? 13.140 -2.440 3.823 1.00 60.09 197 TYR A C 1
ATOM 1586 O O . TYR A 1 197 ? 13.336 -3.352 4.628 1.00 60.09 197 TYR A O 1
ATOM 1594 N N . LEU A 1 198 ? 13.181 -2.623 2.501 1.00 63.16 198 LEU A N 1
ATOM 1595 C CA . LEU A 1 198 ? 13.482 -3.903 1.875 1.00 63.16 198 LEU A CA 1
ATOM 1596 C C . LEU A 1 198 ? 14.682 -3.734 0.949 1.00 63.16 198 LEU A C 1
ATOM 1598 O O . LEU A 1 198 ? 14.561 -3.189 -0.152 1.00 63.16 198 LEU A O 1
ATOM 1602 N N . LYS A 1 199 ? 15.848 -4.211 1.390 1.00 66.94 199 LYS A N 1
ATOM 1603 C CA . LYS A 1 199 ? 17.024 -4.291 0.529 1.00 66.94 199 LYS A CA 1
ATOM 1604 C C . LYS A 1 199 ? 17.113 -5.699 -0.035 1.00 66.94 199 LYS A C 1
ATOM 1606 O O . LYS A 1 199 ? 17.325 -6.656 0.701 1.00 66.94 199 LYS A O 1
ATOM 1611 N N . LEU A 1 200 ? 16.952 -5.820 -1.346 1.00 68.44 200 LEU A N 1
ATOM 1612 C CA . LEU A 1 200 ? 17.206 -7.071 -2.047 1.00 68.44 200 LEU A CA 1
ATOM 1613 C C . LEU A 1 200 ? 18.704 -7.182 -2.323 1.00 68.44 200 LEU A C 1
ATOM 1615 O O . LEU A 1 200 ? 19.281 -6.314 -2.980 1.00 68.44 200 LEU A O 1
ATOM 1619 N N . SER A 1 201 ? 19.330 -8.244 -1.830 1.00 67.88 201 SER A N 1
ATOM 1620 C CA . SER A 1 201 ? 20.683 -8.634 -2.228 1.00 67.88 201 SER A CA 1
ATOM 1621 C C . SER A 1 201 ? 20.611 -9.922 -3.030 1.00 67.88 201 SER A C 1
ATOM 1623 O O . SER A 1 201 ? 20.066 -10.909 -2.543 1.00 67.88 201 SER A O 1
ATOM 1625 N N . GLY A 1 202 ? 21.141 -9.922 -4.254 1.00 66.25 202 GLY A N 1
ATOM 1626 C CA . GLY A 1 202 ? 21.183 -11.144 -5.054 1.00 66.25 202 GLY A CA 1
ATOM 1627 C C . GLY A 1 202 ? 22.027 -12.214 -4.376 1.00 66.25 202 GLY A C 1
ATOM 1628 O O . GLY A 1 202 ? 23.072 -11.922 -3.785 1.00 66.25 202 GLY A O 1
ATOM 1629 N N . LEU A 1 203 ? 21.552 -13.450 -4.454 1.00 66.62 203 LEU A N 1
ATOM 1630 C CA . LEU A 1 203 ? 22.270 -14.604 -3.945 1.00 66.62 203 LEU A CA 1
ATOM 1631 C C . LEU A 1 203 ? 23.319 -15.049 -4.974 1.00 66.62 203 LEU A C 1
ATOM 1633 O O . LEU A 1 203 ? 23.084 -15.066 -6.184 1.00 66.62 203 LEU A O 1
ATOM 1637 N N . LYS A 1 204 ? 24.519 -15.399 -4.495 1.00 70.56 204 LYS A N 1
ATOM 1638 C CA . LYS A 1 204 ? 25.602 -15.867 -5.374 1.00 70.56 204 LYS A CA 1
ATOM 1639 C C . LYS A 1 204 ? 25.173 -17.153 -6.084 1.00 70.56 204 LYS A C 1
ATOM 1641 O O . LYS A 1 204 ? 24.574 -18.029 -5.465 1.00 70.56 204 LYS A O 1
ATOM 1646 N N . ASN A 1 205 ? 25.509 -17.268 -7.369 1.00 67.50 205 ASN A N 1
ATOM 1647 C CA . ASN A 1 205 ? 25.285 -18.458 -8.203 1.00 67.50 205 ASN A CA 1
ATOM 1648 C C . ASN A 1 205 ? 23.824 -18.943 -8.289 1.00 67.50 205 ASN A C 1
ATOM 1650 O O . ASN A 1 205 ? 23.578 -20.067 -8.717 1.00 67.50 205 ASN A O 1
ATOM 1654 N N . THR A 1 206 ? 22.852 -18.113 -7.908 1.00 66.56 206 THR A N 1
ATOM 1655 C CA . THR A 1 206 ? 21.418 -18.414 -8.006 1.00 66.56 206 THR A CA 1
ATOM 1656 C C . THR A 1 206 ? 20.735 -17.256 -8.729 1.00 66.56 206 THR A C 1
ATOM 1658 O O . THR A 1 206 ? 20.245 -16.315 -8.099 1.00 66.56 206 THR A O 1
ATOM 1661 N N . PRO A 1 207 ? 20.763 -17.268 -10.077 1.00 64.81 207 PRO A N 1
ATOM 1662 C CA . PRO A 1 207 ? 20.144 -16.224 -10.876 1.00 64.81 207 PRO A CA 1
ATOM 1663 C C . PRO A 1 207 ? 18.696 -16.024 -10.450 1.00 64.81 207 PRO A C 1
ATOM 1665 O O . PRO A 1 207 ? 17.975 -16.988 -10.207 1.00 64.81 207 PRO A O 1
ATOM 1668 N N . HIS A 1 208 ? 18.274 -14.765 -10.384 1.00 66.50 208 HIS A N 1
ATOM 1669 C CA . HIS A 1 208 ? 16.894 -14.380 -10.077 1.00 66.50 208 HIS A CA 1
ATOM 1670 C C . HIS A 1 208 ? 16.435 -14.645 -8.637 1.00 66.50 208 HIS A C 1
ATOM 1672 O O . HIS A 1 208 ? 15.298 -14.303 -8.311 1.00 66.50 208 HIS A O 1
ATOM 1678 N N . CYS A 1 209 ? 17.310 -15.164 -7.773 1.00 67.00 209 CYS A N 1
ATOM 1679 C CA . CYS A 1 209 ? 17.060 -15.317 -6.348 1.00 67.00 209 CYS A CA 1
ATOM 1680 C C . CYS A 1 209 ? 17.693 -14.159 -5.572 1.00 67.00 209 CYS A C 1
ATOM 1682 O O . CYS A 1 209 ? 18.884 -13.857 -5.696 1.00 67.00 209 CYS A O 1
ATOM 1684 N N . TYR A 1 210 ? 16.889 -13.520 -4.735 1.00 70.00 210 TYR A N 1
ATOM 1685 C CA . TYR A 1 210 ? 17.284 -12.374 -3.934 1.00 70.00 210 TYR A CA 1
ATOM 1686 C C . TYR A 1 210 ? 16.940 -12.642 -2.480 1.00 70.00 210 TYR A C 1
ATO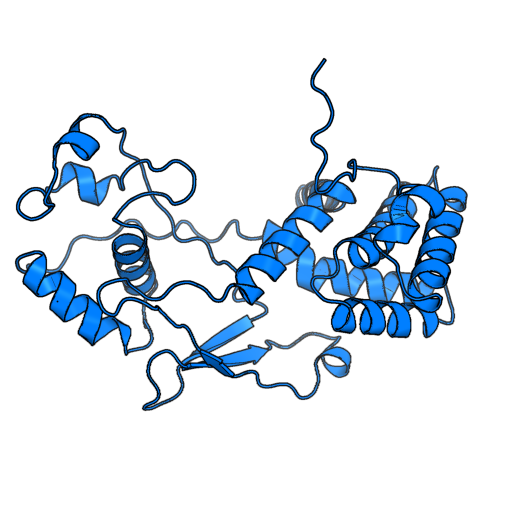M 1688 O O . TYR A 1 210 ? 15.814 -13.001 -2.149 1.00 70.00 210 TYR A O 1
ATOM 1696 N N . GLU A 1 211 ? 17.910 -12.431 -1.607 1.00 71.38 211 GLU A N 1
ATOM 1697 C CA . GLU A 1 211 ? 17.675 -12.379 -0.176 1.00 71.38 211 GLU A CA 1
ATOM 1698 C C . GLU A 1 211 ? 17.105 -11.006 0.179 1.00 71.38 211 GLU A C 1
ATOM 1700 O O . GLU A 1 211 ? 17.693 -9.965 -0.140 1.00 71.38 211 GLU A O 1
ATOM 1705 N N . THR A 1 212 ? 15.957 -10.999 0.849 1.00 65.81 212 THR A N 1
ATOM 1706 C CA . THR A 1 212 ? 15.411 -9.795 1.465 1.00 65.81 212 THR A CA 1
ATOM 1707 C C . THR A 1 212 ? 16.130 -9.541 2.781 1.00 65.81 212 THR A C 1
ATOM 1709 O O . THR A 1 212 ? 15.938 -10.268 3.756 1.00 65.81 212 THR A O 1
ATOM 1712 N N . LYS A 1 213 ? 16.924 -8.475 2.829 1.00 62.00 213 LYS A N 1
ATOM 1713 C CA . LYS A 1 213 ? 17.475 -7.952 4.077 1.00 62.00 213 LYS A CA 1
ATOM 1714 C C . LYS A 1 213 ? 16.572 -6.827 4.560 1.00 62.00 213 LYS A C 1
ATOM 1716 O O . LYS A 1 213 ? 16.419 -5.808 3.880 1.00 62.00 213 LYS A O 1
ATOM 1721 N N . HIS A 1 214 ? 15.958 -7.029 5.720 1.00 60.12 214 HIS A N 1
ATOM 1722 C CA . HIS A 1 214 ? 15.228 -5.974 6.410 1.00 60.12 214 HIS A CA 1
ATOM 1723 C C . HIS A 1 214 ? 16.227 -4.951 6.958 1.00 60.12 214 HIS A C 1
ATOM 1725 O O . HIS A 1 214 ? 17.181 -5.315 7.647 1.00 60.12 214 HIS A O 1
ATOM 1731 N N . LEU A 1 215 ? 16.036 -3.673 6.617 1.00 49.78 215 LEU A N 1
ATOM 1732 C CA . LEU A 1 215 ? 16.786 -2.584 7.241 1.00 49.78 215 LEU A CA 1
ATOM 1733 C C . LEU A 1 215 ? 16.108 -2.181 8.558 1.00 49.78 215 LEU A C 1
ATOM 1735 O O . LEU A 1 215 ? 14.885 -2.127 8.664 1.00 49.78 215 LEU A O 1
ATOM 1739 N N . CYS A 1 216 ? 16.964 -1.975 9.556 1.00 44.38 216 CYS A N 1
ATOM 1740 C CA . CYS A 1 216 ? 16.686 -1.809 10.979 1.00 44.38 216 CYS A CA 1
ATOM 1741 C C . CYS A 1 216 ? 15.730 -0.644 11.313 1.00 44.38 216 CYS A C 1
ATOM 1743 O O . CYS A 1 216 ? 15.755 0.402 10.666 1.00 44.38 216 CYS A O 1
ATOM 1745 N N . GLY A 1 217 ? 14.942 -0.814 12.381 1.00 49.84 217 GLY A N 1
ATOM 1746 C CA . GLY A 1 217 ? 14.126 0.221 13.022 1.00 49.84 217 GLY A CA 1
ATOM 1747 C C . GLY A 1 217 ? 13.707 -0.206 14.441 1.00 49.84 217 GLY A C 1
ATOM 1748 O O . GLY A 1 217 ? 13.841 -1.384 14.773 1.00 49.84 217 GLY A O 1
ATOM 1749 N N . PRO A 1 218 ? 13.171 0.701 15.286 1.00 43.91 218 PRO A N 1
ATOM 1750 C CA . PRO A 1 218 ? 12.857 0.443 16.705 1.00 43.91 218 PRO A CA 1
ATOM 1751 C C . PRO A 1 218 ? 11.837 -0.684 16.964 1.00 43.91 218 PRO A C 1
ATOM 1753 O O . PRO A 1 218 ? 11.613 -1.063 18.109 1.00 43.91 218 PRO A O 1
ATOM 1756 N N . TYR A 1 219 ? 11.243 -1.246 15.910 1.00 46.09 219 TYR A N 1
ATOM 1757 C CA . TYR A 1 219 ? 10.251 -2.320 15.958 1.00 46.09 219 TYR A CA 1
ATOM 1758 C C . TYR A 1 219 ? 10.790 -3.660 15.429 1.00 46.09 219 TYR A C 1
ATOM 1760 O O . TYR A 1 219 ? 10.002 -4.543 15.093 1.00 46.09 219 TYR A O 1
ATOM 1768 N N . GLU A 1 220 ? 12.119 -3.835 15.383 1.00 49.12 220 GLU A N 1
ATOM 1769 C CA . GLU A 1 220 ? 12.813 -5.076 14.988 1.00 49.12 220 GLU A CA 1
ATOM 1770 C C . GLU A 1 220 ? 12.192 -6.327 15.633 1.00 49.12 220 GLU A C 1
ATOM 1772 O O . GLU A 1 220 ? 12.061 -7.355 14.979 1.00 49.12 220 GLU A O 1
ATOM 1777 N N . VAL A 1 221 ? 11.715 -6.210 16.879 1.00 44.25 221 VAL A N 1
ATOM 1778 C CA . VAL A 1 221 ? 11.050 -7.273 17.653 1.00 44.25 221 VAL A CA 1
ATOM 1779 C C . VAL A 1 221 ? 9.857 -7.910 16.916 1.00 44.25 221 VAL A C 1
ATOM 1781 O O . VAL A 1 221 ? 9.624 -9.102 17.090 1.00 44.25 221 VAL A O 1
ATOM 1784 N N . TYR A 1 222 ? 9.145 -7.166 16.061 1.00 42.25 222 TYR A N 1
ATOM 1785 C CA . TYR A 1 222 ? 7.981 -7.664 15.310 1.00 42.25 222 TYR A CA 1
ATOM 1786 C C . TYR A 1 222 ? 8.327 -8.269 13.939 1.00 42.25 222 TYR A C 1
ATOM 1788 O O . TYR A 1 222 ? 7.504 -8.975 13.363 1.00 42.25 222 TYR A O 1
ATOM 1796 N N . LEU A 1 223 ? 9.529 -8.006 13.410 1.00 47.69 223 LEU A N 1
ATOM 1797 C CA . LEU A 1 223 ? 10.007 -8.522 12.116 1.00 47.69 223 LEU A CA 1
ATOM 1798 C C . LEU A 1 223 ? 11.128 -9.561 12.274 1.00 47.69 223 LEU A C 1
ATOM 1800 O O . LEU A 1 223 ? 11.771 -9.930 11.288 1.00 47.69 223 LEU A O 1
ATOM 1804 N N . ARG A 1 224 ? 11.387 -10.027 13.504 1.00 39.97 224 ARG A N 1
ATOM 1805 C CA . ARG A 1 224 ? 12.438 -11.010 13.774 1.00 39.97 224 ARG A CA 1
ATOM 1806 C C . ARG A 1 224 ? 12.208 -12.293 12.973 1.00 39.97 224 ARG A C 1
ATOM 1808 O O . ARG A 1 224 ? 11.122 -12.865 12.974 1.00 39.97 224 ARG A O 1
ATOM 1815 N N . ASP A 1 225 ? 13.303 -12.747 12.372 1.00 42.25 225 ASP A N 1
ATOM 1816 C CA . ASP A 1 225 ? 13.526 -14.122 11.925 1.00 42.25 225 ASP A CA 1
ATOM 1817 C C . ASP A 1 225 ? 12.807 -14.584 10.646 1.00 42.25 225 ASP A C 1
ATOM 1819 O O . ASP A 1 225 ? 12.344 -15.719 10.540 1.00 42.25 225 ASP A O 1
ATOM 1823 N N . ARG A 1 226 ? 12.736 -13.724 9.621 1.00 50.66 226 ARG A N 1
ATOM 1824 C CA . ARG A 1 226 ? 12.457 -14.187 8.251 1.00 50.66 226 ARG A CA 1
ATOM 1825 C C . ARG A 1 226 ? 13.363 -13.507 7.227 1.00 50.66 226 ARG A C 1
ATOM 1827 O O . ARG A 1 226 ? 12.973 -12.528 6.598 1.00 50.66 226 ARG A O 1
ATOM 1834 N N . SER A 1 227 ? 14.556 -14.058 6.999 1.00 53.09 227 SER A N 1
ATOM 1835 C CA . SER A 1 227 ? 15.213 -13.882 5.697 1.00 53.09 227 SER A CA 1
ATOM 1836 C C . SER A 1 227 ? 14.356 -14.599 4.654 1.00 53.09 227 SER A C 1
ATOM 1838 O O . SER A 1 227 ? 14.336 -15.828 4.607 1.00 53.09 227 SER A O 1
ATOM 1840 N N . LEU A 1 228 ? 13.601 -13.853 3.842 1.00 64.44 228 LEU A N 1
ATOM 1841 C CA . LEU A 1 228 ? 12.890 -14.427 2.705 1.00 64.44 228 LEU A CA 1
ATOM 1842 C C . LEU A 1 228 ? 13.794 -14.437 1.474 1.00 64.44 228 LEU A C 1
ATOM 1844 O O . LEU A 1 228 ? 14.406 -13.438 1.094 1.00 64.44 228 LEU A O 1
ATOM 1848 N N . ILE A 1 229 ? 13.835 -15.587 0.812 1.00 67.44 229 ILE A N 1
ATOM 1849 C CA . ILE A 1 229 ? 14.372 -15.688 -0.538 1.00 67.44 229 ILE A CA 1
ATOM 1850 C C . ILE A 1 229 ? 13.219 -15.395 -1.492 1.00 67.44 229 ILE A C 1
ATOM 1852 O O . ILE A 1 229 ? 12.246 -16.142 -1.558 1.00 67.44 229 ILE A O 1
ATOM 1856 N N . THR A 1 230 ? 13.327 -14.292 -2.221 1.00 68.12 230 THR A N 1
ATOM 1857 C CA . THR A 1 230 ? 12.414 -13.937 -3.308 1.00 68.12 230 THR A CA 1
ATOM 1858 C C . THR A 1 230 ? 13.019 -14.400 -4.622 1.00 68.12 230 THR A C 1
ATOM 1860 O O . THR A 1 230 ? 14.142 -14.021 -4.947 1.00 68.12 230 THR A O 1
ATOM 1863 N N . THR A 1 231 ? 12.281 -15.201 -5.388 1.00 69.81 231 THR A N 1
ATOM 1864 C CA . THR A 1 231 ? 12.709 -15.631 -6.724 1.00 69.81 231 THR A CA 1
ATOM 1865 C C . THR A 1 231 ? 11.835 -14.960 -7.769 1.00 69.81 231 THR A C 1
ATOM 1867 O O . THR A 1 231 ? 10.626 -15.187 -7.799 1.00 69.81 231 THR A O 1
ATOM 1870 N N . PHE A 1 232 ? 12.427 -14.146 -8.640 1.00 71.12 232 PHE A N 1
ATOM 1871 C CA . PHE A 1 232 ? 11.699 -13.632 -9.796 1.00 71.12 232 PHE A CA 1
ATOM 1872 C C . PHE A 1 232 ? 11.628 -14.719 -10.865 1.00 71.12 232 PHE A C 1
ATOM 1874 O O . PHE A 1 232 ? 12.635 -15.327 -11.219 1.00 71.12 232 PHE A O 1
ATOM 1881 N N . THR A 1 233 ? 10.430 -14.968 -11.382 1.00 64.75 233 THR A N 1
ATOM 1882 C CA . THR A 1 233 ? 10.190 -15.996 -12.397 1.00 64.75 233 THR A CA 1
ATOM 1883 C C . THR A 1 233 ? 9.503 -15.387 -13.612 1.00 64.75 233 THR A C 1
ATOM 1885 O O . THR A 1 233 ? 8.844 -14.349 -13.532 1.00 64.75 233 THR A O 1
ATOM 1888 N N . THR A 1 234 ? 9.692 -16.023 -14.764 1.00 62.84 234 THR A N 1
ATOM 1889 C CA . THR A 1 234 ? 8.979 -15.713 -16.004 1.00 62.84 234 THR A CA 1
ATOM 1890 C C . THR A 1 234 ? 8.612 -17.036 -16.682 1.00 62.84 234 THR A C 1
ATOM 1892 O O . THR A 1 234 ? 9.473 -17.915 -16.767 1.00 62.84 234 THR A O 1
ATOM 1895 N N . PRO A 1 235 ? 7.364 -17.220 -17.152 1.00 56.69 235 PRO A N 1
ATOM 1896 C CA . PRO A 1 235 ? 6.987 -18.398 -17.934 1.00 56.69 235 PRO A CA 1
ATOM 1897 C C . PRO A 1 235 ? 7.676 -18.437 -19.305 1.00 56.69 235 PRO A C 1
ATOM 1899 O O . PRO A 1 235 ? 7.835 -19.506 -19.885 1.00 56.69 235 PRO A O 1
ATOM 1902 N N . ASP A 1 236 ? 8.081 -17.273 -19.820 1.00 59.44 236 ASP A N 1
ATOM 1903 C CA . ASP A 1 236 ? 8.715 -17.119 -21.124 1.00 59.44 236 ASP A CA 1
ATOM 1904 C C . ASP A 1 236 ? 10.186 -16.688 -20.947 1.00 59.44 236 ASP A C 1
ATOM 1906 O O . ASP A 1 236 ? 10.446 -15.576 -20.476 1.00 59.44 236 ASP A O 1
ATOM 1910 N N . PRO A 1 237 ? 11.166 -17.517 -21.361 1.00 59.44 237 PRO A N 1
ATOM 1911 C CA . PRO A 1 237 ? 12.597 -17.196 -21.312 1.00 59.44 237 PRO A CA 1
ATOM 1912 C C . PRO A 1 237 ? 13.024 -16.029 -22.215 1.00 59.44 237 PRO A C 1
ATOM 1914 O O . PRO A 1 237 ? 14.202 -15.653 -22.223 1.00 59.44 237 PRO A O 1
ATOM 1917 N N . SER A 1 238 ? 12.122 -15.537 -23.064 1.00 54.59 238 SER A N 1
ATOM 1918 C CA . SER A 1 238 ? 12.299 -14.367 -23.920 1.00 54.59 238 SER A CA 1
ATOM 1919 C C . SER A 1 238 ? 11.696 -13.094 -23.316 1.00 54.59 238 SER A C 1
ATOM 1921 O O . SER A 1 238 ? 12.019 -12.003 -23.797 1.00 54.59 238 SER A O 1
ATOM 1923 N N . ILE A 1 239 ? 10.893 -13.227 -22.248 1.00 58.78 239 ILE A N 1
ATOM 1924 C CA . ILE A 1 239 ? 10.338 -12.118 -21.474 1.00 58.78 239 ILE A CA 1
ATOM 1925 C C . ILE A 1 239 ? 11.252 -11.834 -20.271 1.00 58.78 239 ILE A C 1
ATOM 1927 O O . ILE A 1 239 ? 11.596 -12.740 -19.511 1.00 58.78 239 ILE A O 1
ATOM 1931 N N . PRO A 1 240 ? 11.663 -10.579 -20.073 1.00 62.34 240 PRO A N 1
ATOM 1932 C CA . PRO A 1 240 ? 12.441 -10.169 -18.910 1.00 62.34 240 PRO A CA 1
ATOM 1933 C C . PRO A 1 240 ? 11.679 -10.366 -17.593 1.00 62.34 240 PRO A C 1
ATOM 1935 O O . PRO A 1 240 ? 10.460 -10.224 -17.546 1.00 62.34 240 PRO A O 1
ATOM 1938 N N . LEU A 1 241 ? 12.408 -10.680 -16.515 1.00 68.00 241 LEU A N 1
ATOM 1939 C CA . LEU A 1 241 ? 11.834 -11.030 -15.208 1.00 68.00 241 LEU A CA 1
ATOM 1940 C C . LEU A 1 241 ? 10.750 -10.051 -14.759 1.00 68.00 241 LEU A C 1
ATOM 1942 O O . LEU A 1 241 ? 10.969 -8.833 -14.708 1.00 68.00 241 LEU A O 1
ATOM 1946 N N . LEU A 1 242 ? 9.607 -10.603 -14.366 1.00 68.50 242 LEU A N 1
ATOM 1947 C CA . LEU A 1 242 ? 8.517 -9.825 -13.807 1.00 68.50 242 LEU A CA 1
ATOM 1948 C C . LEU A 1 242 ? 8.749 -9.582 -12.310 1.00 68.50 242 LEU A C 1
ATOM 1950 O O . LEU A 1 242 ? 9.332 -10.429 -11.627 1.00 68.50 242 LEU A O 1
ATOM 1954 N N . PRO A 1 243 ? 8.308 -8.427 -11.781 1.00 71.31 243 PRO A N 1
ATOM 1955 C CA . PRO A 1 243 ? 8.301 -8.211 -10.343 1.00 71.31 243 PRO A CA 1
ATOM 1956 C C . PRO A 1 243 ? 7.468 -9.268 -9.620 1.00 71.31 243 PRO A C 1
ATOM 1958 O O . PRO A 1 243 ? 6.441 -9.704 -10.137 1.00 71.31 243 PRO A O 1
ATOM 1961 N N . ASP A 1 244 ? 7.875 -9.620 -8.401 1.00 74.06 244 ASP A N 1
ATOM 1962 C CA . ASP A 1 244 ? 7.120 -10.544 -7.554 1.00 74.06 244 ASP A CA 1
ATOM 1963 C C . ASP A 1 244 ? 5.685 -10.009 -7.316 1.00 74.06 244 ASP A C 1
ATOM 1965 O O . ASP A 1 244 ? 5.523 -8.889 -6.803 1.00 74.06 244 ASP A O 1
ATOM 1969 N N . PRO A 1 245 ? 4.638 -10.786 -7.665 1.00 75.19 245 PRO A N 1
ATOM 1970 C CA . PRO A 1 245 ? 3.244 -10.424 -7.422 1.00 75.19 245 PRO A CA 1
ATOM 1971 C C . PRO A 1 245 ? 2.935 -10.058 -5.966 1.00 75.19 245 PRO A C 1
ATOM 1973 O O . PRO A 1 245 ? 2.099 -9.187 -5.726 1.00 75.19 245 PRO A O 1
ATOM 1976 N N . ALA A 1 246 ? 3.612 -10.669 -4.991 1.00 74.06 246 ALA A N 1
ATOM 1977 C CA . ALA A 1 246 ? 3.437 -10.366 -3.574 1.00 74.06 246 ALA A CA 1
ATOM 1978 C C . ALA A 1 246 ? 3.924 -8.951 -3.225 1.00 74.06 246 ALA A C 1
ATOM 1980 O O . ALA A 1 246 ? 3.268 -8.244 -2.458 1.00 74.06 246 ALA A O 1
ATOM 1981 N N . LEU A 1 247 ? 5.025 -8.493 -3.831 1.00 76.44 247 LEU A N 1
ATOM 1982 C CA . LEU A 1 247 ? 5.527 -7.126 -3.639 1.00 76.44 247 LEU A CA 1
ATOM 1983 C C . LEU A 1 247 ? 4.603 -6.094 -4.298 1.00 76.44 247 LEU A C 1
ATOM 1985 O O . LEU A 1 247 ? 4.366 -5.025 -3.732 1.00 76.44 247 LEU A O 1
ATOM 1989 N N . LEU A 1 248 ? 4.042 -6.424 -5.466 1.00 80.44 248 LEU A N 1
ATOM 1990 C CA . LEU A 1 248 ? 3.023 -5.595 -6.117 1.00 80.44 248 LEU A CA 1
ATOM 1991 C C . LEU A 1 248 ? 1.747 -5.508 -5.272 1.00 80.44 248 LEU A C 1
ATOM 1993 O O . LEU A 1 248 ? 1.208 -4.416 -5.091 1.00 80.44 248 LEU A O 1
ATOM 1997 N N . ALA A 1 249 ? 1.290 -6.635 -4.718 1.00 79.62 249 ALA A N 1
ATOM 1998 C CA . ALA A 1 249 ? 0.139 -6.679 -3.823 1.00 79.62 249 ALA A CA 1
ATOM 1999 C C . ALA A 1 249 ? 0.384 -5.847 -2.556 1.00 79.62 249 ALA A C 1
ATOM 2001 O O . ALA A 1 249 ? -0.475 -5.053 -2.180 1.00 79.62 249 ALA A O 1
ATOM 2002 N N . LEU A 1 250 ? 1.572 -5.950 -1.951 1.00 79.81 250 LEU A N 1
ATOM 2003 C CA . LEU A 1 250 ? 1.952 -5.145 -0.790 1.00 79.81 250 LEU A CA 1
ATOM 2004 C C . LEU A 1 250 ? 1.934 -3.643 -1.108 1.00 79.81 250 LEU A C 1
ATOM 2006 O O . LEU A 1 250 ? 1.310 -2.877 -0.372 1.00 79.81 250 LEU A O 1
ATOM 2010 N N . HIS A 1 251 ? 2.555 -3.221 -2.216 1.00 82.88 251 HIS A N 1
ATOM 2011 C CA . HIS A 1 251 ? 2.520 -1.824 -2.661 1.00 82.88 251 HIS A CA 1
ATOM 2012 C C . HIS A 1 251 ? 1.080 -1.341 -2.864 1.00 82.88 251 HIS A C 1
ATOM 2014 O O . HIS A 1 251 ? 0.701 -0.277 -2.374 1.00 82.88 251 HIS A O 1
ATOM 2020 N N . ALA A 1 252 ? 0.262 -2.135 -3.563 1.00 84.56 252 ALA A N 1
ATOM 2021 C CA . ALA A 1 252 ? -1.134 -1.807 -3.808 1.00 84.56 252 ALA A CA 1
ATOM 2022 C C . ALA A 1 252 ? -1.916 -1.673 -2.494 1.00 84.56 252 ALA A C 1
ATOM 2024 O O . ALA A 1 252 ? -2.649 -0.702 -2.330 1.00 84.56 252 ALA A O 1
ATOM 2025 N N . THR A 1 253 ? -1.736 -2.587 -1.538 1.00 86.19 253 THR A N 1
ATOM 2026 C CA . THR A 1 253 ? -2.358 -2.501 -0.210 1.00 86.19 253 THR A CA 1
ATOM 2027 C C . THR A 1 253 ? -1.946 -1.224 0.519 1.00 86.19 253 THR A C 1
ATOM 2029 O O . THR A 1 253 ? -2.816 -0.525 1.035 1.00 86.19 253 THR A O 1
ATOM 2032 N N . CYS A 1 254 ? -0.660 -0.863 0.504 1.00 86.19 254 CYS A N 1
ATOM 2033 C CA . CYS A 1 254 ? -0.170 0.366 1.135 1.00 86.19 254 CYS A CA 1
ATOM 2034 C C . CYS A 1 254 ? -0.776 1.623 0.489 1.00 86.19 254 CYS A C 1
ATOM 2036 O O . CYS A 1 254 ? -1.235 2.522 1.194 1.00 86.19 254 CYS A O 1
ATOM 2038 N N . ALA A 1 255 ? -0.861 1.664 -0.845 1.00 87.00 255 ALA A N 1
ATOM 2039 C CA . ALA A 1 255 ? -1.480 2.769 -1.578 1.00 87.00 255 ALA A CA 1
ATOM 2040 C C . ALA A 1 255 ? -2.990 2.887 -1.298 1.00 87.00 255 ALA A C 1
ATOM 2042 O O . ALA A 1 255 ? -3.492 3.981 -1.029 1.00 87.00 255 ALA A O 1
ATOM 2043 N N . LYS A 1 256 ? -3.714 1.759 -1.303 1.00 90.25 256 LYS A N 1
ATOM 2044 C CA . LYS A 1 256 ? -5.145 1.706 -0.961 1.00 90.25 256 LYS A CA 1
ATOM 2045 C C . LYS A 1 256 ? -5.382 2.171 0.470 1.00 90.25 256 LYS A C 1
ATOM 2047 O O . LYS A 1 256 ? -6.284 2.967 0.702 1.00 90.25 256 LYS A O 1
ATOM 2052 N N . LEU A 1 257 ? -4.554 1.721 1.411 1.00 91.06 257 LEU A N 1
ATOM 2053 C CA . LEU A 1 257 ? -4.626 2.117 2.813 1.00 91.06 257 LEU A CA 1
ATOM 2054 C C . LEU A 1 257 ? -4.383 3.620 2.985 1.00 91.06 257 LEU A C 1
ATOM 2056 O O . LEU A 1 257 ? -5.160 4.284 3.676 1.00 91.06 257 LEU A O 1
ATOM 2060 N N . ALA A 1 258 ? -3.348 4.158 2.329 1.00 90.12 258 ALA A N 1
ATOM 2061 C CA . ALA A 1 258 ? -3.018 5.581 2.358 1.00 90.12 258 ALA A CA 1
ATOM 2062 C C . ALA A 1 258 ? -4.198 6.449 1.896 1.00 90.12 258 ALA A C 1
ATOM 2064 O O . ALA A 1 258 ? -4.497 7.470 2.517 1.00 90.12 258 ALA A O 1
ATOM 2065 N N . HIS A 1 259 ? -4.869 6.015 0.825 1.00 90.62 259 HIS A N 1
ATOM 2066 C CA . HIS A 1 259 ? -6.014 6.706 0.244 1.00 90.62 259 HIS A CA 1
ATOM 2067 C C . HIS A 1 259 ? -7.288 6.544 1.085 1.00 90.62 259 HIS A C 1
ATOM 2069 O O . HIS A 1 259 ? -7.872 7.535 1.511 1.00 90.62 259 HIS A O 1
ATOM 2075 N N . LEU A 1 260 ? -7.703 5.305 1.370 1.00 92.50 260 LEU A N 1
ATOM 2076 C CA . LEU A 1 260 ? -8.979 5.015 2.029 1.00 92.50 260 LEU A CA 1
ATOM 2077 C C . LEU A 1 260 ? -9.046 5.579 3.452 1.00 92.50 260 LEU A C 1
ATOM 2079 O O . LEU A 1 260 ? -10.070 6.128 3.851 1.00 92.50 260 LEU A O 1
ATOM 2083 N N . SER A 1 261 ? -7.948 5.505 4.208 1.00 92.62 261 SER A N 1
ATOM 2084 C CA . SER A 1 261 ? -7.911 6.044 5.575 1.00 92.62 261 SER A CA 1
ATOM 2085 C C . SER A 1 261 ? -7.765 7.570 5.638 1.00 92.62 261 SER A C 1
ATOM 2087 O O . SER A 1 261 ? -7.996 8.157 6.695 1.00 92.62 261 SER A O 1
ATOM 2089 N N . GLY A 1 262 ? -7.376 8.220 4.535 1.00 90.50 262 GLY A N 1
ATOM 2090 C CA . GLY A 1 262 ? -7.016 9.642 4.494 1.00 90.50 262 GLY A CA 1
ATOM 2091 C C . GLY A 1 262 ? -5.654 9.970 5.119 1.00 90.50 262 GLY A C 1
ATOM 2092 O O . GLY A 1 262 ? -5.227 11.123 5.103 1.00 90.50 262 GLY A O 1
ATOM 2093 N N . VAL A 1 263 ? -4.929 8.976 5.644 1.00 90.56 263 VAL A N 1
ATOM 2094 C CA . VAL A 1 263 ? -3.618 9.197 6.273 1.00 90.56 263 VAL A CA 1
ATOM 2095 C C . VAL A 1 263 ? -2.577 9.719 5.283 1.00 90.56 263 VAL A C 1
ATOM 2097 O O . VAL A 1 263 ? -1.664 10.437 5.673 1.00 90.56 263 VAL A O 1
ATOM 2100 N N . GLY A 1 264 ? -2.716 9.398 3.992 1.00 88.88 264 GLY A N 1
ATOM 2101 C CA . GLY A 1 264 ? -1.803 9.901 2.977 1.00 88.88 264 GLY A CA 1
ATOM 2102 C C . GLY A 1 264 ? -1.829 11.428 2.886 1.00 88.88 264 GLY A C 1
ATOM 2103 O O . GLY A 1 264 ? -0.770 12.046 2.823 1.00 88.88 264 GLY A O 1
ATOM 2104 N N . GLU A 1 265 ? -3.012 12.037 2.894 1.00 87.00 265 GLU A N 1
ATOM 2105 C CA . GLU A 1 265 ? -3.166 13.499 2.860 1.00 87.00 265 GLU A CA 1
ATOM 2106 C C . GLU A 1 265 ? -2.670 14.146 4.154 1.00 87.00 265 GLU A C 1
ATOM 2108 O O . GLU A 1 265 ? -2.039 15.198 4.111 1.00 87.00 265 GLU A O 1
ATOM 2113 N N . HIS A 1 266 ? -2.898 13.487 5.291 1.00 87.12 266 HIS A N 1
ATOM 2114 C CA . HIS A 1 266 ? -2.397 13.938 6.586 1.00 87.12 266 HIS A CA 1
ATOM 2115 C C . HIS A 1 266 ? -0.865 13.948 6.646 1.00 87.12 266 HIS A C 1
ATOM 2117 O O . HIS A 1 266 ? -0.286 14.941 7.068 1.00 87.12 266 HIS A O 1
ATOM 2123 N N . ILE A 1 267 ? -0.199 12.902 6.142 1.00 86.00 267 ILE A N 1
ATOM 2124 C CA . ILE A 1 267 ? 1.268 12.882 6.016 1.00 86.00 267 ILE A CA 1
ATOM 2125 C C . ILE A 1 267 ? 1.747 14.049 5.142 1.00 86.00 267 ILE A C 1
ATOM 2127 O O . ILE A 1 267 ? 2.688 14.737 5.518 1.00 86.00 267 ILE A O 1
ATOM 2131 N N . ASP A 1 268 ? 1.086 14.318 4.009 1.00 84.44 268 ASP A N 1
ATOM 2132 C CA . ASP A 1 268 ? 1.477 15.433 3.132 1.00 84.44 268 ASP A CA 1
ATOM 2133 C C . ASP A 1 268 ? 1.305 16.803 3.790 1.00 84.44 268 ASP A C 1
ATOM 2135 O O . ASP A 1 268 ? 1.978 17.747 3.390 1.00 84.44 268 ASP A O 1
ATOM 2139 N N . GLN A 1 269 ? 0.340 16.956 4.698 1.00 83.12 269 GLN A N 1
ATOM 2140 C CA . GLN A 1 269 ? 0.142 18.193 5.457 1.00 83.12 269 GLN A CA 1
ATOM 2141 C C . GLN A 1 269 ? 1.263 18.350 6.486 1.00 83.12 269 GLN A C 1
ATOM 2143 O O . GLN A 1 269 ? 1.978 19.342 6.445 1.00 83.12 269 GLN A O 1
ATOM 2148 N N . VAL A 1 270 ? 1.499 17.316 7.297 1.00 82.00 270 VAL A N 1
ATOM 2149 C CA . VAL A 1 270 ? 2.540 17.315 8.338 1.00 82.00 270 VAL A CA 1
ATOM 2150 C C . VAL A 1 270 ? 3.952 17.488 7.765 1.00 82.00 270 VAL A C 1
ATOM 2152 O O . VAL A 1 270 ? 4.802 18.064 8.423 1.00 82.00 270 VAL A O 1
ATOM 2155 N N . GLU A 1 271 ? 4.235 16.989 6.558 1.00 75.44 271 GLU A N 1
ATOM 2156 C CA . GLU A 1 271 ? 5.550 17.162 5.912 1.00 75.44 271 GLU A CA 1
ATOM 2157 C C . GLU A 1 271 ? 5.716 18.493 5.160 1.00 75.44 271 GLU A C 1
ATOM 2159 O O . GLU A 1 271 ? 6.808 18.772 4.657 1.00 75.44 271 GLU A O 1
ATOM 2164 N N . ARG A 1 272 ? 4.641 19.275 5.002 1.00 74.56 272 ARG A N 1
ATOM 2165 C CA . ARG A 1 272 ? 4.695 20.616 4.401 1.00 74.56 272 ARG A CA 1
ATOM 2166 C C . ARG A 1 272 ? 4.926 21.719 5.432 1.00 74.56 272 ARG A C 1
ATOM 2168 O O . ARG A 1 272 ? 5.442 22.762 5.032 1.00 74.56 272 ARG A O 1
ATOM 2175 N N . ASP A 1 273 ? 4.527 21.477 6.675 1.00 57.88 273 ASP A N 1
ATOM 2176 C CA . ASP A 1 273 ? 4.709 22.365 7.827 1.00 57.88 273 ASP A CA 1
ATOM 2177 C C . ASP A 1 273 ? 6.110 22.201 8.448 1.00 57.88 273 ASP A C 1
ATOM 2179 O O . ASP A 1 273 ? 6.664 23.224 8.913 1.00 57.88 273 ASP A O 1
#

Organism: NCBI:txid206335

Radius of gyration: 22.33 Å; chains: 1; bounding box: 51×41×64 Å

Foldseek 3Di:
DDDADADVNAGAAQQDDLVVQCVQQVDPLLSVLLNVLNVQLVVCVVPPVSNLLSLLLNLCLRLVLDVVSNVVSSVQSVPPPDPVSSVVSSVCCCVQQAVLLLPPPPPFQDDDDDDDDDDAVVVVLVVLLVCLQDDDPDSNVVVVNVCVQCVQADVPPRAHAPCPLPVDSPPHDPDCPDSVVGHHDHDDDDDLHRCQAWPWDDDPPDGQWTFTDGHDDPVCVSVPDDRDTGGFDDPDSSRRTDPDVVSNSSSVSNVCSCRRSVVVVVSVVVVVD

Sequence (273 aa):
MVLPITIEGLSPGLLPPPKDVQHKLRTPNHLSAYTTIFNFQQSVLEDKDKLIRARVLGFILLLAPTDTVRAEVVRTIVSCASHTGLYELRDMYIEFFIRPFKKNKGPRTAVLSSHHSLSTFDARKKVAKDEMHQVPETHQEVKKRALFRDGYRRLVTKVFDYEYSLRGYHKDYPDTTELERSCCGPTHCAHIIPGAYLKLSGLKNTPHCYETKHLCGPYEVYLRDRSLITTFTTPDPSIPLLPDPALLALHATCAKLAHLSGVGEHIDQVERD

Secondary structure (DSSP, 8-state):
-PPP--BTTB-SSSPPPHHHHGGG--SHHHHHHHHHHHHHHHHTTT-HHHHHHHHHHHHHHHH-SSHHHHHHHHHHHHH--SHHHHHHHHHHHIIIIIHHHH----S-------------HHHHHHHHHHHTTSPP-SHHHHHHHHHHHTTTB-TTT-PEEHHHHHTT-TTS-S-THHHHTS-EE------SS-TTTEEEEEPTT-TTEEEEEEPP-TTGGGSTT---EEE---SSTTSPPPPPHHHHHHHHHHHHHHHHTSHHHHHHHHTT-

pLDDT: mean 73.11, std 15.66, range [37.16, 95.81]